Protein AF-0000000078182208 (afdb_homodimer)

pLDDT: mean 87.53, std 13.29, range [32.84, 98.31]

Solvent-accessible surface area (backbone atoms only — not comparable to full-atom values): 18445 Å² total; per-residue (Å²): 131,54,70,66,56,54,52,52,52,52,50,50,50,52,50,51,54,49,44,49,52,51,45,39,42,74,56,41,39,43,77,43,77,52,78,72,53,24,33,21,62,87,40,44,29,66,46,28,84,84,76,62,40,74,37,66,95,56,59,30,26,30,35,29,39,26,66,47,70,76,72,60,74,77,52,69,10,38,36,30,33,26,43,28,57,56,39,63,90,38,73,44,65,31,27,30,57,35,44,56,71,31,79,40,54,44,47,90,64,83,37,73,44,66,32,49,64,28,20,28,29,35,36,30,66,17,74,89,53,46,94,31,24,90,77,69,40,66,41,43,51,45,29,51,68,29,36,48,46,29,32,67,26,51,81,94,56,51,41,73,54,74,69,54,78,54,72,64,63,59,62,80,124,130,54,71,66,58,54,51,51,53,50,49,51,51,52,50,52,52,50,45,50,52,51,45,41,40,73,57,42,39,42,76,43,77,52,78,72,53,24,34,20,63,88,39,43,30,65,48,29,83,85,77,61,42,74,36,66,95,56,59,30,26,30,35,29,39,25,66,47,69,74,72,62,73,75,53,69,10,38,35,33,34,24,42,28,56,55,38,63,89,39,74,45,66,32,28,29,56,34,43,55,70,31,78,41,55,44,47,90,66,84,38,73,44,67,34,48,62,29,19,28,29,34,36,30,66,17,76,89,52,46,94,30,23,91,78,70,40,69,41,43,50,46,28,54,67,28,35,48,48,29,32,68,28,50,79,94,55,50,41,74,53,74,69,54,78,55,72,64,63,59,61,80,122

Sequence (346 aa):
MSARSSLWNTAKKCVTIGLIGVTVKDRYVSIAAVRGGSMSPSLNPVTDEVSGSRVSTFDDYVLVEKFCLGRYRFSHGDVVIFTSPTNHKERHIKRIIGLPGDWVGISHIDDVMRVPEGHCWVEGDNLLSSLDSRSLGPIPLGLIRGRVTHVVWPPSRIGRVKREIRQPTVPSYMSARSSLWNTAKKCVTIGLIGVTVKDRYVSIAAVRGGSMSPSLNPVTDEVSGSRVSTFDDYVLVEKFCLGRYRFSHGDVVIFTSPTNHKERHIKRIIGLPGDWVGISHIDDVMRVPEGHCWVEGDNLLSSLDSRSLGPIPLGLIRGRVTHVVWPPSRIGRVKREIRQPTVPSY

Organism: Punica granatum (NCBI:txid22663)

Foldseek 3Di:
DDPVVVVVVVVVVVVVVVVVVVVCVQAFKHKDWDDDDLQPPLFPHQADPVVRHGDDPGTWIFMWTQPCVVVVDDDFQWWFWFQDPVHNPDIDIWGFQFDQQDWAQQQPPSDIDGAHPQWTFTGHNNNVDDDGCSPVNTDGSNRTRGTTFWTDPDPVGTDGRDRDHDHRDNPPD/DDPVVVVVVVVVVVVVVVVVVVVCCQAFKHKDWDDDDLQPPLFPHQADPVVRHGDDPGTWIFMWTQPCVVVVDDDFQWWFWFQDPVHNPDIDIWGFQFDQQDWAQQAPPSDIDGAHPQWTFTGHNNNVDDDGCSPVNTDGSNRTRGTTFWTCPDPVGTDGRDRDHDHRDNPPD

Structure (mmCIF, N/CA/C/O backbone):
data_AF-0000000078182208-model_v1
#
loop_
_entity.id
_entity.type
_entity.pdbx_description
1 polymer 'Mitochondrial inner membrane protease subunit 2'
#
loop_
_atom_site.group_PDB
_atom_site.id
_atom_site.type_symbol
_atom_site.label_atom_id
_atom_site.label_alt_id
_atom_site.label_comp_id
_atom_site.label_asym_id
_atom_site.label_entity_id
_atom_site.label_seq_id
_atom_site.pdbx_PDB_ins_code
_atom_site.Cartn_x
_atom_site.Cartn_y
_atom_site.Cartn_z
_atom_site.occupancy
_atom_site.B_iso_or_equiv
_atom_site.auth_seq_id
_atom_site.auth_comp_id
_atom_site.auth_asym_id
_atom_site.auth_atom_id
_atom_site.pdbx_PDB_model_num
ATOM 1 N N . MET A 1 1 ? -47.125 -4.297 12.391 1 57.34 1 MET A N 1
ATOM 2 C CA . MET A 1 1 ? -45.781 -4.664 11.938 1 57.34 1 MET A CA 1
ATOM 3 C C . MET A 1 1 ? -44.938 -5.203 13.086 1 57.34 1 MET A C 1
ATOM 5 O O . MET A 1 1 ? -44.75 -4.512 14.094 1 57.34 1 MET A O 1
ATOM 9 N N . SER A 1 2 ? -44.781 -6.555 13.18 1 68.06 2 SER A N 1
ATOM 10 C CA . SER A 1 2 ? -44.281 -7.215 14.391 1 68.06 2 SER A CA 1
ATOM 11 C C . SER A 1 2 ? -42.906 -6.707 14.773 1 68.06 2 SER A C 1
ATOM 13 O O . SER A 1 2 ? -42.156 -6.223 13.914 1 68.06 2 SER A O 1
ATOM 15 N N . ALA A 1 3 ? -42.875 -6.477 16.062 1 78.44 3 ALA A N 1
ATOM 16 C CA . ALA A 1 3 ? -41.625 -6.016 16.719 1 78.44 3 ALA A CA 1
ATOM 17 C C . ALA A 1 3 ? -40.406 -6.648 16.078 1 78.44 3 ALA A C 1
ATOM 19 O O . ALA A 1 3 ? -39.375 -5.988 15.898 1 78.44 3 ALA A O 1
ATOM 20 N N . ARG A 1 4 ? -40.562 -7.859 15.703 1 82.44 4 ARG A N 1
ATOM 21 C CA . ARG A 1 4 ? -39.438 -8.594 15.102 1 82.44 4 ARG A CA 1
ATOM 22 C C . ARG A 1 4 ? -39.125 -8.047 13.711 1 82.44 4 ARG A C 1
ATOM 24 O O . ARG A 1 4 ? -37.938 -7.93 13.352 1 82.44 4 ARG A O 1
ATOM 31 N N . SER A 1 5 ? -40.219 -7.688 13.141 1 83.38 5 SER A N 1
ATOM 32 C CA . SER A 1 5 ? -40.031 -7.184 11.789 1 83.38 5 SER A CA 1
ATOM 33 C C . SER A 1 5 ? -39.344 -5.824 11.789 1 83.38 5 SER A C 1
ATOM 35 O O . SER A 1 5 ? -38.5 -5.551 10.945 1 83.38 5 SER A O 1
ATOM 37 N N . SER A 1 6 ? -39.656 -5.074 12.859 1 88.25 6 SER A N 1
ATOM 38 C CA . SER A 1 6 ? -39.062 -3.748 12.969 1 88.25 6 SER A CA 1
ATOM 39 C C . SER A 1 6 ? -37.562 -3.844 13.312 1 88.25 6 SER A C 1
ATOM 41 O O . SER A 1 6 ? -36.75 -3.102 12.766 1 88.25 6 SER A O 1
ATOM 43 N N . LEU A 1 7 ? -37.188 -4.754 14.141 1 88.5 7 LEU A N 1
ATOM 44 C CA . LEU A 1 7 ? -35.812 -4.945 14.539 1 88.5 7 LEU A CA 1
ATOM 45 C C . LEU A 1 7 ? -34.969 -5.422 13.359 1 88.5 7 LEU A C 1
ATOM 47 O O . LEU A 1 7 ? -33.844 -4.984 13.188 1 88.5 7 LEU A O 1
ATOM 51 N N . TRP A 1 8 ? -35.469 -6.238 12.594 1 87.12 8 TRP A N 1
ATOM 52 C CA . TRP A 1 8 ? -34.781 -6.773 11.43 1 87.12 8 TRP A CA 1
ATOM 53 C C . TRP A 1 8 ? -34.531 -5.684 10.391 1 87.12 8 TRP A C 1
ATOM 55 O O . TRP A 1 8 ? -33.469 -5.609 9.789 1 87.12 8 TRP A O 1
ATOM 65 N N . ASN A 1 9 ? -35.5 -4.816 10.234 1 86.75 9 ASN A N 1
ATOM 66 C CA . ASN A 1 9 ? -35.344 -3.715 9.289 1 86.75 9 ASN A CA 1
ATOM 67 C C . ASN A 1 9 ? -34.281 -2.721 9.742 1 86.75 9 ASN A C 1
ATOM 69 O O . ASN A 1 9 ? -33.531 -2.221 8.922 1 86.75 9 ASN A O 1
ATOM 73 N N . THR A 1 10 ? -34.312 -2.529 11.008 1 89.56 10 THR A N 1
ATOM 74 C CA . THR A 1 10 ? -33.312 -1.632 11.562 1 89.56 10 THR A CA 1
ATOM 75 C C . THR A 1 10 ? -31.906 -2.232 11.422 1 89.56 10 THR A C 1
ATOM 77 O O . THR A 1 10 ? -30.969 -1.535 11.062 1 89.56 10 THR A O 1
ATOM 80 N N . ALA A 1 11 ? -31.781 -3.49 11.664 1 90.62 11 ALA A N 1
ATOM 81 C CA . ALA A 1 11 ? -30.5 -4.172 11.539 1 90.62 11 ALA A CA 1
ATOM 82 C C . ALA A 1 11 ? -29.984 -4.105 10.102 1 90.62 11 ALA A C 1
ATOM 84 O O . ALA A 1 11 ? -28.797 -3.842 9.875 1 90.62 11 ALA A O 1
ATOM 85 N N . LYS A 1 12 ? -30.812 -4.336 9.18 1 86.06 12 LYS A N 1
ATOM 86 C CA . LYS A 1 12 ? -30.438 -4.293 7.77 1 86.06 12 LYS A CA 1
ATOM 87 C C . LYS A 1 12 ? -29.953 -2.902 7.371 1 86.06 12 LYS A C 1
ATOM 89 O O . LYS A 1 12 ? -28.969 -2.768 6.641 1 86.06 12 LYS A O 1
ATOM 94 N N . LYS A 1 13 ? -30.672 -1.948 7.82 1 88 13 LYS A N 1
ATOM 95 C CA . LYS A 1 13 ? -30.266 -0.575 7.543 1 88 13 LYS A CA 1
ATOM 96 C C . LYS A 1 13 ? -28.875 -0.289 8.117 1 88 13 LYS A C 1
ATOM 98 O O . LYS A 1 13 ? -28.031 0.302 7.445 1 88 13 LYS A O 1
ATOM 103 N N . CYS A 1 14 ? -28.703 -0.711 9.367 1 90 14 CYS A N 1
ATOM 104 C CA . CYS A 1 14 ? -27.422 -0.49 10.031 1 90 14 CYS A CA 1
ATOM 105 C C . CYS A 1 14 ? -26.297 -1.19 9.297 1 90 14 CYS A C 1
ATOM 107 O O . CYS A 1 14 ? -25.219 -0.621 9.117 1 90 14 CYS A O 1
ATOM 109 N N . VAL A 1 15 ? -26.547 -2.348 8.781 1 88.56 15 VAL A N 1
ATOM 110 C CA . VAL A 1 15 ? -25.531 -3.115 8.07 1 88.56 15 VAL A CA 1
ATOM 111 C C . VAL A 1 15 ? -25.188 -2.414 6.758 1 88.56 15 VAL A C 1
ATOM 113 O O . VAL A 1 15 ? -24.016 -2.299 6.402 1 88.56 15 VAL A O 1
ATOM 116 N N . THR A 1 16 ? -26.156 -1.953 6.082 1 88.44 16 THR A N 1
ATOM 117 C CA . THR A 1 16 ? -25.938 -1.285 4.805 1 88.44 16 THR A CA 1
ATOM 118 C C . THR A 1 16 ? -25.125 -0.004 5 1 88.44 16 THR A C 1
ATOM 120 O O . THR A 1 16 ? -24.172 0.25 4.266 1 88.44 16 THR A O 1
ATOM 123 N N . ILE A 1 17 ? -25.516 0.756 5.988 1 89.75 17 ILE A N 1
ATOM 124 C CA . ILE A 1 17 ? -24.797 1.999 6.285 1 89.75 17 ILE A CA 1
ATOM 125 C C . ILE A 1 17 ? -23.359 1.692 6.676 1 89.75 17 ILE A C 1
ATOM 127 O O . ILE A 1 17 ? -22.438 2.4 6.266 1 89.75 17 ILE A O 1
ATOM 131 N N . GLY A 1 18 ? -23.203 0.695 7.434 1 90.44 18 GLY A N 1
ATOM 132 C CA . GLY A 1 18 ? -21.875 0.263 7.816 1 90.44 18 GLY A CA 1
ATOM 133 C C . GLY A 1 18 ? -21.016 -0.139 6.633 1 90.44 18 GLY A C 1
ATOM 134 O O . GLY A 1 18 ? -19.844 0.24 6.555 1 90.44 18 GLY A O 1
ATOM 135 N N . LEU A 1 19 ? -21.641 -0.897 5.727 1 89.5 19 LEU A N 1
ATOM 136 C CA . LEU A 1 19 ? -20.938 -1.335 4.527 1 89.5 19 LEU A CA 1
ATOM 137 C C . LEU A 1 19 ? -20.531 -0.141 3.67 1 89.5 19 LEU A C 1
ATOM 139 O O . LEU A 1 19 ? -19.422 -0.106 3.131 1 89.5 19 LEU A O 1
ATOM 143 N N . ILE A 1 20 ? -21.328 0.824 3.549 1 89.19 20 ILE A N 1
ATOM 144 C CA . ILE A 1 20 ? -21.016 2.025 2.781 1 89.19 20 ILE A CA 1
ATOM 145 C C . ILE A 1 20 ? -19.875 2.793 3.451 1 89.19 20 ILE A C 1
ATOM 147 O O . ILE A 1 20 ? -18.922 3.211 2.789 1 89.19 20 ILE A O 1
ATOM 151 N N . GLY A 1 21 ? -20.047 2.953 4.734 1 89.25 21 GLY A N 1
ATOM 152 C CA . GLY A 1 21 ? -19.031 3.666 5.484 1 89.25 21 GLY A CA 1
ATOM 153 C C . GLY A 1 21 ? -17.641 3.059 5.332 1 89.25 21 GLY A C 1
ATOM 154 O O . GLY A 1 21 ? -16.672 3.77 5.051 1 89.25 21 GLY A O 1
ATOM 155 N N . VAL A 1 22 ? -17.594 1.784 5.426 1 87.38 22 VAL A N 1
ATOM 156 C CA . VAL A 1 22 ? -16.312 1.094 5.34 1 87.38 22 VAL A CA 1
ATOM 157 C C . VAL A 1 22 ? -15.766 1.196 3.918 1 87.38 22 VAL A C 1
ATOM 159 O O . VAL A 1 22 ? -14.562 1.42 3.721 1 87.38 22 VAL A O 1
ATOM 162 N N . THR A 1 23 ? -16.609 1.057 2.926 1 86.62 23 THR A N 1
ATOM 163 C CA . THR A 1 23 ? -16.188 1.131 1.531 1 86.62 23 THR A CA 1
ATOM 164 C C . THR A 1 23 ? -15.672 2.527 1.196 1 86.62 23 THR A C 1
ATOM 166 O O . THR A 1 23 ? -14.633 2.672 0.546 1 86.62 23 THR A O 1
ATOM 169 N N . VAL A 1 24 ? -16.344 3.467 1.72 1 86.06 24 VAL A N 1
ATOM 170 C CA . VAL A 1 24 ? -15.938 4.848 1.452 1 86.06 24 VAL A CA 1
ATOM 171 C C . VAL A 1 24 ? -14.609 5.145 2.139 1 86.06 24 VAL A C 1
ATOM 173 O O . VAL A 1 24 ? -13.703 5.723 1.53 1 86.06 24 VAL A O 1
ATOM 176 N N . LYS A 1 25 ? -14.477 4.75 3.328 1 85.62 25 LYS A N 1
ATOM 177 C CA . LYS A 1 25 ? -13.242 4.969 4.078 1 85.62 25 LYS A CA 1
ATOM 178 C C . LYS A 1 25 ? -12.062 4.273 3.412 1 85.62 25 LYS A C 1
ATOM 180 O O . LYS A 1 25 ? -10.969 4.844 3.314 1 85.62 25 LYS A O 1
ATOM 185 N N . ASP A 1 26 ? -12.344 3.127 2.943 1 83.88 26 ASP A N 1
ATOM 186 C CA . ASP A 1 26 ? -11.266 2.314 2.379 1 83.88 26 ASP A CA 1
ATOM 187 C C . ASP A 1 26 ? -10.867 2.822 0.995 1 83.88 26 ASP A C 1
ATOM 189 O O . ASP A 1 26 ? -9.688 2.816 0.645 1 83.88 26 ASP A O 1
ATOM 193 N N . ARG A 1 27 ? -11.781 3.439 0.288 1 85.88 27 ARG A N 1
ATOM 194 C CA . ARG A 1 27 ? -11.492 3.645 -1.128 1 85.88 27 ARG A CA 1
ATOM 195 C C . ARG A 1 27 ? -11.344 5.129 -1.449 1 85.88 27 ARG A C 1
ATOM 197 O O . ARG A 1 27 ? -10.664 5.496 -2.41 1 85.88 27 ARG A O 1
ATOM 204 N N . TYR A 1 28 ? -11.93 5.938 -0.594 1 89.62 28 TYR A N 1
ATOM 205 C CA . TYR A 1 28 ? -12.008 7.301 -1.105 1 89.62 28 TYR A CA 1
ATOM 206 C C . TYR A 1 28 ? -11.414 8.289 -0.112 1 89.62 28 TYR A C 1
ATOM 208 O O . TYR A 1 28 ? -10.562 9.109 -0.474 1 89.62 28 TYR A O 1
ATOM 216 N N . VAL A 1 29 ? -11.945 8.242 1.108 1 94.31 29 VAL A N 1
ATOM 217 C CA . VAL A 1 29 ? -11.516 9.258 2.061 1 94.31 29 VAL A CA 1
ATOM 218 C C . VAL A 1 29 ? -11.477 8.664 3.467 1 94.31 29 VAL A C 1
ATOM 220 O O . VAL A 1 29 ? -12.273 7.785 3.801 1 94.31 29 VAL A O 1
ATOM 223 N N . SER A 1 30 ? -10.523 9.18 4.293 1 95.12 30 SER A N 1
ATOM 224 C CA . SER A 1 30 ? -10.453 8.797 5.699 1 95.12 30 SER A CA 1
ATOM 225 C C . SER A 1 30 ? -9.984 9.961 6.566 1 95.12 30 SER A C 1
ATOM 227 O O . SER A 1 30 ? -9.523 10.977 6.047 1 95.12 30 SER A O 1
ATOM 229 N N . ILE A 1 31 ? -10.258 9.836 7.82 1 95.19 31 ILE A N 1
ATOM 230 C CA . ILE A 1 31 ? -9.758 10.789 8.805 1 95.19 31 ILE A CA 1
ATOM 231 C C . ILE A 1 31 ? -8.641 10.156 9.625 1 95.19 31 ILE A C 1
ATOM 233 O O . ILE A 1 31 ? -8.734 8.992 10.023 1 95.19 31 ILE A O 1
ATOM 237 N N . ALA A 1 32 ? -7.582 10.938 9.82 1 96.81 32 ALA A N 1
ATOM 238 C CA . ALA A 1 32 ? -6.441 10.406 10.555 1 96.81 32 ALA A CA 1
ATOM 239 C C . ALA A 1 32 ? -5.973 11.391 11.625 1 96.81 32 ALA A C 1
ATOM 241 O O . ALA A 1 32 ? -5.977 12.602 11.406 1 96.81 32 ALA A O 1
ATOM 242 N N . ALA A 1 33 ? -5.574 10.781 12.719 1 96.25 33 ALA A N 1
ATOM 243 C CA . ALA A 1 33 ? -4.961 11.594 13.766 1 96.25 33 ALA A CA 1
ATOM 244 C C . ALA A 1 33 ? -3.471 11.797 13.508 1 96.25 33 ALA A C 1
ATOM 246 O O . ALA A 1 33 ? -2.766 10.852 13.133 1 96.25 33 ALA A O 1
ATOM 247 N N . VAL A 1 34 ? -3.037 13.031 13.602 1 96.44 34 VAL A N 1
ATOM 248 C CA . VAL A 1 34 ? -1.615 13.328 13.461 1 96.44 34 VAL A CA 1
ATOM 249 C C . VAL A 1 34 ? -0.935 13.242 14.828 1 96.44 34 VAL A C 1
ATOM 251 O O . VAL A 1 34 ? -1.289 13.977 15.758 1 96.44 34 VAL A O 1
ATOM 254 N N . ARG A 1 35 ? -0.003 12.32 14.883 1 92.12 35 ARG A N 1
ATOM 255 C CA . ARG A 1 35 ? 0.717 12.164 16.141 1 92.12 35 ARG A CA 1
ATOM 256 C C . ARG A 1 35 ? 2.154 12.664 16.016 1 92.12 35 ARG A C 1
ATOM 258 O O . ARG A 1 35 ? 2.805 12.438 14.992 1 92.12 35 ARG A O 1
ATOM 265 N N . GLY A 1 36 ? 2.564 13.359 17.031 1 90.25 36 GLY A N 1
ATOM 266 C CA . GLY A 1 36 ? 3.934 13.844 17.031 1 90.25 36 GLY A CA 1
ATOM 267 C C . GLY A 1 36 ? 4.078 15.234 16.453 1 90.25 36 GLY A C 1
ATOM 268 O O . GLY A 1 36 ? 3.08 15.867 16.094 1 90.25 36 GLY A O 1
ATOM 269 N N . GLY A 1 37 ? 5.406 15.773 16.328 1 92.75 37 GLY A N 1
ATOM 270 C CA . GLY A 1 37 ? 5.645 17.156 15.914 1 92.75 37 GLY A CA 1
ATOM 271 C C . GLY A 1 37 ? 6.441 17.266 14.625 1 92.75 37 GLY A C 1
ATOM 272 O O . GLY A 1 37 ? 6.949 18.328 14.289 1 92.75 37 GLY A O 1
ATOM 273 N N . SER A 1 38 ? 6.473 16.188 13.883 1 94.81 38 SER A N 1
ATOM 274 C CA . SER A 1 38 ? 7.367 16.172 12.734 1 94.81 38 SER A CA 1
ATOM 275 C C . SER A 1 38 ? 6.875 17.109 11.641 1 94.81 38 SER A C 1
ATOM 277 O O . SER A 1 38 ? 7.66 17.562 10.797 1 94.81 38 SER A O 1
ATOM 279 N N . MET A 1 39 ? 5.602 17.422 11.688 1 96.44 39 MET A N 1
ATOM 280 C CA . MET A 1 39 ? 5.039 18.281 10.648 1 96.44 39 MET A CA 1
ATOM 281 C C . MET A 1 39 ? 4.723 19.672 11.203 1 96.44 39 MET A C 1
ATOM 283 O O . MET A 1 39 ? 4.078 20.469 10.531 1 96.44 39 MET A O 1
ATOM 287 N N . SER A 1 40 ? 5.141 19.938 12.414 1 94.06 40 SER A N 1
ATOM 288 C CA . SER A 1 40 ? 4.941 21.266 13 1 94.06 40 SER A CA 1
ATOM 289 C C . SER A 1 40 ? 5.742 22.328 12.25 1 94.06 40 SER A C 1
ATOM 291 O O . SER A 1 40 ? 6.863 22.062 11.805 1 94.06 40 SER A O 1
ATOM 293 N N . PRO A 1 41 ? 5.152 23.438 12.031 1 92.31 41 PRO A N 1
ATOM 294 C CA . PRO A 1 41 ? 3.889 23.953 12.57 1 92.31 41 PRO A CA 1
ATOM 295 C C . PRO A 1 41 ? 2.709 23.719 11.633 1 92.31 41 PRO A C 1
ATOM 297 O O . PRO A 1 41 ? 1.574 24.078 11.953 1 92.31 41 PRO A O 1
ATOM 300 N N . SER A 1 42 ? 2.941 23.203 10.391 1 93.69 42 SER A N 1
ATOM 301 C CA . SER A 1 42 ? 1.845 23 9.453 1 93.69 42 SER A CA 1
ATOM 302 C C . SER A 1 42 ? 0.76 22.109 10.055 1 93.69 42 SER A C 1
ATOM 304 O O . SER A 1 42 ? -0.431 22.344 9.852 1 93.69 42 SER A O 1
ATOM 306 N N . LEU A 1 43 ? 1.233 21.125 10.789 1 95.25 43 LEU A N 1
ATOM 307 C CA . LEU A 1 43 ? 0.358 20.25 11.578 1 95.25 43 LEU A CA 1
ATOM 308 C C . LEU A 1 43 ? 0.831 20.172 13.023 1 95.25 43 LEU A C 1
ATOM 310 O O . LEU A 1 43 ? 2.035 20.125 13.289 1 95.25 43 LEU A O 1
ATOM 314 N N . ASN A 1 44 ? -0.1 20.156 13.93 1 94.44 44 ASN A N 1
ATOM 315 C CA . ASN A 1 44 ? 0.194 20.109 15.359 1 94.44 44 ASN A CA 1
ATOM 316 C C . ASN A 1 44 ? 1.134 21.234 15.773 1 94.44 44 ASN A C 1
ATOM 318 O O . ASN A 1 44 ? 2.186 20.984 16.359 1 94.44 44 ASN A O 1
ATOM 322 N N . PRO A 1 45 ? 0.738 22.406 15.492 1 91.94 45 PRO A N 1
ATOM 323 C CA . PRO A 1 45 ? 1.601 23.5 15.953 1 91.94 45 PRO A CA 1
ATOM 324 C C . PRO A 1 45 ? 1.727 23.547 17.469 1 91.94 45 PRO A C 1
ATOM 326 O O . PRO A 1 45 ? 0.758 23.281 18.188 1 91.94 45 PRO A O 1
ATOM 329 N N . VAL A 1 46 ? 2.9 23.672 17.922 1 80.44 46 VAL A N 1
ATOM 330 C CA . VAL A 1 46 ? 3.131 23.781 19.359 1 80.44 46 VAL A CA 1
ATOM 331 C C . VAL A 1 46 ? 2.75 25.188 19.828 1 80.44 46 VAL A C 1
ATOM 333 O O . VAL A 1 46 ? 2.076 25.328 20.859 1 80.44 46 VAL A O 1
ATOM 336 N N . THR A 1 47 ? 3.279 26.125 19.188 1 73.56 47 THR A N 1
ATOM 337 C CA . THR A 1 47 ? 2.988 27.516 19.516 1 73.56 47 THR A CA 1
ATOM 338 C C . THR A 1 47 ? 2.398 28.234 18.297 1 73.56 47 THR A C 1
ATOM 340 O O . THR A 1 47 ? 2.617 27.828 17.156 1 73.56 47 THR A O 1
ATOM 343 N N . ASP A 1 48 ? 1.305 29.078 18.688 1 61.97 48 ASP A N 1
ATOM 344 C CA . ASP A 1 48 ? 0.792 29.922 17.609 1 61.97 48 ASP A CA 1
ATOM 345 C C . ASP A 1 48 ? 1.892 30.812 17.031 1 61.97 48 ASP A C 1
ATOM 347 O O . ASP A 1 48 ? 2.58 31.516 17.781 1 61.97 48 ASP A O 1
ATOM 351 N N . GLU A 1 49 ? 2.191 30.516 15.797 1 57.59 49 GLU A N 1
ATOM 352 C CA . GLU A 1 49 ? 3.268 31.312 15.203 1 57.59 49 GLU A CA 1
ATOM 353 C C . GLU A 1 49 ? 2.977 32.812 15.305 1 57.59 49 GLU A C 1
ATOM 355 O O . GLU A 1 49 ? 3.895 33.625 15.445 1 57.59 49 GLU A O 1
ATOM 360 N N . VAL A 1 50 ? 1.717 33.188 15.211 1 58.75 50 VAL A N 1
ATOM 361 C CA . VAL A 1 50 ? 1.367 34.594 15.164 1 58.75 50 VAL A CA 1
ATOM 362 C C . VAL A 1 50 ? 1.29 35.156 16.578 1 58.75 50 VAL A C 1
ATOM 364 O O . VAL A 1 50 ? 1.889 36.219 16.875 1 58.75 50 VAL A O 1
ATOM 367 N N . SER A 1 51 ? 0.582 34.438 17.312 1 57.91 51 SER A N 1
ATOM 368 C CA . SER A 1 51 ? 0.332 35.031 18.625 1 57.91 51 SER A CA 1
ATOM 369 C C . SER A 1 51 ? 1.318 34.531 19.672 1 57.91 51 SER A C 1
ATOM 371 O O . SER A 1 51 ? 1.49 35.125 20.719 1 57.91 51 SER A O 1
ATOM 373 N N . GLY A 1 52 ? 2.189 33.562 19.281 1 59.5 52 GLY A N 1
ATOM 374 C CA . GLY A 1 52 ? 3.111 32.938 20.234 1 59.5 52 GLY A CA 1
ATOM 375 C C . GLY A 1 52 ? 2.418 32.125 21.297 1 59.5 52 GLY A C 1
ATOM 376 O O . GLY A 1 52 ? 3.072 31.547 22.172 1 59.5 52 GLY A O 1
ATOM 377 N N . SER A 1 53 ? 1.09 32.188 21.297 1 61.34 53 SER A N 1
ATOM 378 C CA . SER A 1 53 ? 0.314 31.469 22.312 1 61.34 53 SER A CA 1
ATOM 379 C C . SER A 1 53 ? 0.197 29.984 21.969 1 61.34 53 SER A C 1
ATOM 381 O O . SER A 1 53 ? 0.336 29.594 20.812 1 61.34 53 SER A O 1
ATOM 383 N N . ARG A 1 54 ? 0.303 29.25 23.172 1 60.91 54 ARG A N 1
ATOM 384 C CA . ARG A 1 54 ? 0.172 27.812 22.984 1 60.91 54 ARG A CA 1
ATOM 385 C C . ARG A 1 54 ? -1.083 27.469 22.188 1 60.91 54 ARG A C 1
ATOM 387 O O . ARG A 1 54 ? -2.164 27.984 22.469 1 60.91 54 ARG A O 1
ATOM 394 N N . VAL A 1 55 ? -0.799 27.016 21.094 1 62.97 55 VAL A N 1
ATOM 395 C CA . VAL A 1 55 ? -1.928 26.594 20.281 1 62.97 55 VAL A CA 1
ATOM 396 C C . VAL A 1 55 ? -2.602 25.375 20.922 1 62.97 55 VAL A C 1
ATOM 398 O O . VAL A 1 55 ? -2.123 24.859 21.938 1 62.97 55 VAL A O 1
ATOM 401 N N . SER A 1 56 ? -3.465 24.641 20.188 1 62.94 56 SER A N 1
ATOM 402 C CA . SER A 1 56 ? -4.34 23.562 20.656 1 62.94 56 SER A CA 1
ATOM 403 C C . SER A 1 56 ? -3.537 22.422 21.266 1 62.94 56 SER A C 1
ATOM 405 O O . SER A 1 56 ? -2.451 22.094 20.781 1 62.94 56 SER A O 1
ATOM 407 N N . THR A 1 57 ? -3.857 22.078 22.531 1 76.12 57 THR A N 1
ATOM 408 C CA . THR A 1 57 ? -3.32 20.938 23.266 1 76.12 57 THR A CA 1
ATOM 409 C C . THR A 1 57 ? -3.713 19.625 22.578 1 76.12 57 THR A C 1
ATOM 411 O O . THR A 1 57 ? -3.205 18.562 22.938 1 76.12 57 THR A O 1
ATOM 414 N N . PHE A 1 58 ? -4.555 19.906 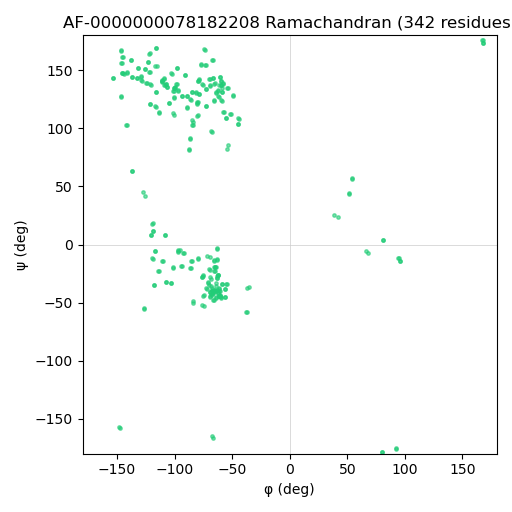21.484 1 87.12 58 PHE A N 1
ATOM 415 C CA . PHE A 1 58 ? -5.066 18.688 20.859 1 87.12 58 PHE A CA 1
ATOM 416 C C . PHE A 1 58 ? -4.32 18.375 19.562 1 87.12 58 PHE A C 1
ATOM 418 O O . PHE A 1 58 ? -3.889 19.297 18.859 1 87.12 58 PHE A O 1
ATOM 425 N N . ASP A 1 59 ? -4.215 17.156 19.344 1 93.44 59 ASP A N 1
ATOM 426 C CA . ASP A 1 59 ? -3.656 16.703 18.078 1 93.44 59 ASP A CA 1
ATOM 427 C C . ASP A 1 59 ? -4.59 17.062 16.922 1 93.44 59 ASP A C 1
ATOM 429 O O . ASP A 1 59 ? -5.812 17.047 17.078 1 93.44 59 ASP A O 1
ATOM 433 N N . ASP A 1 60 ? -4.02 17.406 15.828 1 96.25 60 ASP A N 1
ATOM 434 C CA . ASP A 1 60 ? -4.801 17.625 14.609 1 96.25 60 ASP A CA 1
ATOM 435 C C . ASP A 1 60 ? -5.355 16.312 14.07 1 96.25 60 ASP A C 1
ATOM 437 O O . ASP A 1 60 ? -4.707 15.273 14.172 1 96.25 60 ASP A O 1
ATOM 441 N N . TYR A 1 61 ? -6.523 16.359 13.578 1 97.19 61 TYR A N 1
ATOM 442 C CA . TYR A 1 61 ? -7.078 15.336 12.695 1 97.19 61 TYR A CA 1
ATOM 443 C C . TYR A 1 61 ? -7.18 15.844 11.266 1 97.19 61 TYR A C 1
ATOM 445 O O . TYR A 1 61 ? -7.562 17 11.031 1 97.19 61 TYR A O 1
ATOM 453 N N . VAL A 1 62 ? -6.828 14.992 10.328 1 98.25 62 VAL A N 1
ATOM 454 C CA . VAL A 1 62 ? -6.738 15.469 8.953 1 98.25 62 VAL A CA 1
ATOM 455 C C . VAL A 1 62 ? -7.602 14.602 8.039 1 98.25 62 VAL A C 1
ATOM 457 O O . VAL A 1 62 ? -7.832 13.422 8.328 1 98.25 62 VAL A O 1
ATOM 460 N N . LEU A 1 63 ? -8.055 15.203 7.031 1 98 63 LEU A N 1
ATOM 461 C CA . LEU A 1 63 ? -8.758 14.508 5.953 1 98 63 LEU A CA 1
ATOM 462 C C . LEU A 1 63 ? -7.77 13.977 4.922 1 98 63 LEU A C 1
ATOM 464 O O . LEU A 1 63 ? -6.945 14.727 4.395 1 98 63 LEU A O 1
ATOM 468 N N . VAL A 1 64 ? -7.887 12.711 4.711 1 97.69 64 VAL A N 1
ATOM 469 C CA . VAL A 1 64 ? -6.98 12.039 3.785 1 97.69 64 VAL A CA 1
ATOM 470 C C . VAL A 1 64 ? -7.754 11.547 2.564 1 97.69 64 VAL A C 1
ATOM 472 O O . VAL A 1 64 ? -8.625 10.68 2.68 1 97.69 64 VAL A O 1
ATOM 475 N N . GLU A 1 65 ? -7.457 12.125 1.44 1 96.56 65 GLU A N 1
ATOM 476 C CA . GLU A 1 65 ? -8.109 11.672 0.218 1 96.56 65 GLU A CA 1
ATOM 477 C C . GLU A 1 65 ? -7.305 10.57 -0.463 1 96.56 65 GLU A C 1
ATOM 479 O O . GLU A 1 65 ? -6.07 10.594 -0.443 1 96.56 65 GLU A O 1
ATOM 484 N N . LYS A 1 66 ? -7.992 9.602 -1.109 1 94.12 66 LYS A N 1
ATOM 485 C CA . LYS A 1 66 ? -7.328 8.438 -1.691 1 94.12 66 LYS A CA 1
ATOM 486 C C . LYS A 1 66 ? -7.535 8.383 -3.201 1 94.12 66 LYS A C 1
ATOM 488 O O . LYS A 1 66 ? -7.164 7.402 -3.852 1 94.12 66 LYS A O 1
ATOM 493 N N . PHE A 1 67 ? -8.031 9.43 -3.803 1 91.38 67 PHE A N 1
ATOM 494 C CA . PHE A 1 67 ? -8.203 9.5 -5.25 1 91.38 67 PHE A CA 1
ATOM 495 C C . PHE A 1 67 ? -6.855 9.562 -5.953 1 91.38 67 PHE A C 1
ATOM 497 O O . PHE A 1 67 ? -6.715 9.078 -7.078 1 91.38 67 PHE A O 1
ATOM 504 N N . CYS A 1 68 ? -5.973 10.109 -5.195 1 91.06 68 CYS A N 1
ATOM 505 C CA . CYS A 1 68 ? -4.629 10.273 -5.738 1 91.06 68 CYS A CA 1
ATOM 506 C C . CYS A 1 68 ? -3.975 8.922 -5.984 1 91.06 68 CYS A C 1
ATOM 508 O O . CYS A 1 68 ? -2.996 8.828 -6.727 1 91.06 68 CYS A O 1
ATOM 510 N N . LEU A 1 69 ? -4.438 7.898 -5.387 1 89.31 69 LEU A N 1
ATOM 511 C CA . LEU A 1 69 ? -3.805 6.586 -5.461 1 89.31 69 LEU A CA 1
ATOM 512 C C . LEU A 1 69 ? -4.164 5.883 -6.766 1 89.31 69 LEU A C 1
ATOM 514 O O . LEU A 1 69 ? -3.545 4.875 -7.125 1 89.31 69 LEU A O 1
ATOM 518 N N . GLY A 1 70 ? -5.105 6.41 -7.453 1 85.12 70 GLY A N 1
ATOM 519 C CA . GLY A 1 70 ? -5.453 5.844 -8.742 1 85.12 70 GLY A CA 1
ATOM 520 C C . GLY A 1 70 ? -4.449 6.172 -9.828 1 85.12 70 GLY A C 1
ATOM 521 O O . GLY A 1 70 ? -3.953 5.277 -10.516 1 85.12 70 GLY A O 1
ATOM 522 N N . ARG A 1 71 ? -4.059 7.402 -9.828 1 84.19 71 ARG A N 1
ATOM 523 C CA . ARG A 1 71 ? -3.156 7.832 -10.891 1 84.19 71 ARG A CA 1
ATOM 524 C C . ARG A 1 71 ? -1.811 8.273 -10.32 1 84.19 71 ARG A C 1
ATOM 526 O O . ARG A 1 71 ? -0.87 8.539 -11.07 1 84.19 71 ARG A O 1
ATOM 533 N N . TYR A 1 72 ? -1.744 8.297 -9.07 1 87.31 72 TYR A N 1
ATOM 534 C CA . TYR A 1 72 ? -0.521 8.703 -8.383 1 87.31 72 TYR A CA 1
ATOM 535 C C . TYR A 1 72 ? -0.024 10.047 -8.914 1 87.31 72 TYR A C 1
ATOM 537 O O . TYR A 1 72 ? 1.166 10.203 -9.195 1 87.31 72 TYR A O 1
ATOM 545 N N . ARG A 1 73 ? -0.921 10.898 -9.055 1 88.06 73 ARG A N 1
ATOM 546 C CA . ARG A 1 73 ? -0.592 12.258 -9.477 1 88.06 73 ARG A CA 1
ATOM 547 C C . ARG A 1 73 ? -0.267 13.133 -8.273 1 88.06 73 ARG A C 1
ATOM 549 O O . ARG A 1 73 ? -1.123 13.883 -7.797 1 88.06 73 ARG A O 1
ATOM 556 N N . PHE A 1 74 ? 0.926 13.008 -7.828 1 95.56 74 PHE A N 1
ATOM 557 C CA . PHE A 1 74 ? 1.399 13.82 -6.715 1 95.56 74 PHE A CA 1
ATOM 558 C C . PHE A 1 74 ? 2.182 15.023 -7.223 1 95.56 74 PHE A C 1
ATOM 560 O O . PHE A 1 74 ? 2.748 14.992 -8.312 1 95.56 74 PHE A O 1
ATOM 567 N N . SER A 1 75 ? 2.143 16.016 -6.453 1 95.38 75 SER A N 1
ATOM 568 C CA . SER A 1 75 ? 2.893 17.234 -6.75 1 95.38 75 SER A CA 1
ATOM 569 C C . SER A 1 75 ? 3.846 17.594 -5.613 1 95.38 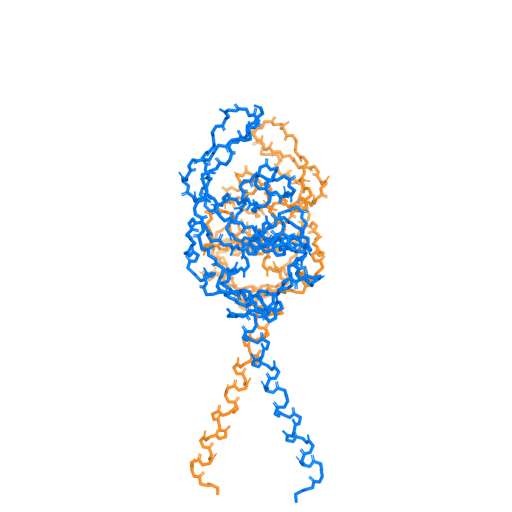75 SER A C 1
ATOM 571 O O . SER A 1 75 ? 3.65 17.156 -4.477 1 95.38 75 SER A O 1
ATOM 573 N N . HIS A 1 76 ? 4.855 18.359 -6.027 1 95.94 76 HIS A N 1
ATOM 574 C CA . HIS A 1 76 ? 5.699 18.922 -4.98 1 95.94 76 HIS A CA 1
ATOM 575 C C . HIS A 1 76 ? 4.863 19.672 -3.951 1 95.94 76 HIS A C 1
ATOM 577 O O . HIS A 1 76 ? 3.943 20.422 -4.309 1 95.94 76 HIS A O 1
ATOM 583 N N . GLY A 1 77 ? 5.176 19.422 -2.723 1 96.88 77 GLY A N 1
ATOM 584 C CA . GLY A 1 77 ? 4.508 20.156 -1.665 1 96.88 77 GLY A CA 1
ATOM 585 C C . GLY A 1 77 ? 3.32 19.422 -1.076 1 96.88 77 GLY A C 1
ATOM 586 O O . GLY A 1 77 ? 2.816 19.781 -0.014 1 96.88 77 GLY A O 1
ATOM 587 N N . ASP A 1 78 ? 2.885 18.391 -1.79 1 97.31 78 ASP A N 1
ATOM 588 C CA . ASP A 1 78 ? 1.794 17.594 -1.241 1 97.31 78 ASP A CA 1
ATOM 589 C C . ASP A 1 78 ? 2.186 16.984 0.102 1 97.31 78 ASP A C 1
ATOM 591 O O . ASP A 1 78 ? 3.326 16.547 0.285 1 97.31 78 ASP A O 1
ATOM 595 N N . VAL A 1 79 ? 1.283 17.016 1.044 1 98.19 79 VAL A N 1
ATOM 596 C CA . VAL A 1 79 ? 1.45 16.281 2.291 1 98.19 79 VAL A CA 1
ATOM 597 C C . VAL A 1 79 ? 0.782 14.914 2.174 1 98.19 79 VAL A C 1
ATOM 599 O O . VAL A 1 79 ? -0.393 14.82 1.813 1 98.19 79 VAL A O 1
ATOM 602 N N . VAL A 1 80 ? 1.541 13.852 2.502 1 98.25 80 VAL A N 1
ATOM 603 C CA . VAL A 1 80 ? 1.021 12.508 2.262 1 98.25 80 VAL A CA 1
ATOM 604 C C . VAL A 1 80 ? 1.209 11.648 3.512 1 98.25 80 VAL A C 1
ATOM 606 O O . VAL A 1 80 ? 2.092 11.914 4.328 1 98.25 80 VAL A O 1
ATOM 609 N N . ILE A 1 81 ? 0.335 10.711 3.648 1 97.88 81 ILE A N 1
ATOM 610 C CA . ILE A 1 81 ? 0.49 9.625 4.609 1 97.88 81 ILE A CA 1
ATOM 611 C C . ILE A 1 81 ? 0.991 8.367 3.895 1 97.88 81 ILE A C 1
ATOM 613 O O . ILE A 1 81 ? 0.524 8.039 2.801 1 97.88 81 ILE A O 1
ATOM 617 N N . PHE A 1 82 ? 1.945 7.719 4.461 1 97.44 82 PHE A N 1
ATOM 618 C CA . PHE A 1 82 ? 2.479 6.508 3.852 1 97.44 82 PHE A CA 1
ATOM 619 C C . PHE A 1 82 ? 2.904 5.504 4.918 1 97.44 82 PHE A C 1
ATOM 621 O O . PHE A 1 82 ? 3.158 5.883 6.062 1 97.44 82 PHE A O 1
ATOM 628 N N . THR A 1 83 ? 2.938 4.238 4.527 1 95.75 83 THR A N 1
ATOM 629 C CA . THR A 1 83 ? 3.441 3.195 5.414 1 95.75 83 THR A CA 1
ATOM 630 C C . THR A 1 83 ? 4.961 3.279 5.543 1 95.75 83 THR A C 1
ATOM 632 O O . THR A 1 83 ? 5.664 3.447 4.547 1 95.75 83 THR A O 1
ATOM 635 N N . SER A 1 84 ? 5.398 3.193 6.77 1 96 84 SER A N 1
ATOM 636 C CA . SER A 1 84 ? 6.836 3.232 7.004 1 96 84 SER A CA 1
ATOM 637 C C . SER A 1 84 ? 7.547 2.098 6.273 1 96 84 SER A C 1
ATOM 639 O O . SER A 1 84 ? 7.117 0.944 6.34 1 96 84 SER A O 1
ATOM 641 N N . PRO A 1 85 ? 8.625 2.451 5.555 1 94.75 85 PRO A N 1
ATOM 642 C CA . PRO A 1 85 ? 9.383 1.383 4.895 1 94.75 85 PRO A CA 1
ATOM 643 C C . PRO A 1 85 ? 10.062 0.446 5.891 1 94.75 85 PRO A C 1
ATOM 645 O O . PRO A 1 85 ? 10.344 -0.709 5.559 1 94.75 85 PRO A O 1
ATOM 648 N N . THR A 1 86 ? 10.305 0.891 7.105 1 93.88 86 THR A N 1
ATOM 649 C CA . THR A 1 86 ? 11.094 0.115 8.055 1 93.88 86 THR A CA 1
ATOM 650 C C . THR A 1 86 ? 10.188 -0.59 9.062 1 93.88 86 THR A C 1
ATOM 652 O O . THR A 1 86 ? 10.617 -1.521 9.742 1 93.88 86 THR A O 1
ATOM 655 N N . ASN A 1 87 ? 9 -0.095 9.195 1 92.56 87 ASN A N 1
ATOM 656 C CA . ASN A 1 87 ? 8.031 -0.666 10.125 1 92.56 87 ASN A CA 1
ATOM 657 C C . ASN A 1 87 ? 6.617 -0.651 9.539 1 92.56 87 ASN A C 1
ATOM 659 O O . ASN A 1 87 ? 5.938 0.374 9.578 1 92.56 87 ASN A O 1
ATOM 663 N N . HIS A 1 88 ? 6.172 -1.791 9.094 1 88 88 HIS A N 1
ATOM 664 C CA . HIS A 1 88 ? 4.914 -1.921 8.359 1 88 88 HIS A CA 1
ATOM 665 C C . HIS A 1 88 ? 3.729 -1.521 9.234 1 88 88 HIS A C 1
ATOM 667 O O . HIS A 1 88 ? 2.633 -1.275 8.727 1 88 88 HIS A O 1
ATOM 673 N N . LYS A 1 89 ? 3.871 -1.362 10.547 1 88.81 89 LYS A N 1
ATOM 674 C CA . LYS A 1 89 ? 2.775 -1.058 11.469 1 88.81 89 LYS A CA 1
ATOM 675 C C . LYS A 1 89 ? 2.631 0.448 11.672 1 88.81 89 LYS A C 1
ATOM 677 O O . LYS A 1 89 ? 1.675 0.906 12.297 1 88.81 89 LYS A O 1
ATOM 682 N N . GLU A 1 90 ? 3.561 1.102 11.125 1 92.88 90 GLU A N 1
ATOM 683 C CA . GLU A 1 90 ? 3.57 2.543 11.352 1 92.88 90 GLU A CA 1
ATOM 684 C C . GLU A 1 90 ? 3.227 3.307 10.078 1 92.88 90 GLU A C 1
ATOM 686 O O . GLU A 1 90 ? 3.637 2.912 8.984 1 92.88 90 GLU A O 1
ATOM 691 N N . ARG A 1 91 ? 2.486 4.332 10.266 1 95.31 91 ARG A N 1
ATOM 692 C CA . ARG A 1 91 ? 2.234 5.297 9.203 1 95.31 91 ARG A CA 1
ATOM 693 C C . ARG A 1 91 ? 2.914 6.629 9.5 1 95.31 91 ARG A C 1
ATOM 695 O O . ARG A 1 91 ? 2.943 7.074 10.648 1 95.31 91 ARG A O 1
ATOM 702 N N . HIS A 1 92 ? 3.447 7.215 8.484 1 97.44 92 HIS A N 1
ATOM 703 C CA . HIS A 1 92 ? 4.086 8.523 8.602 1 97.44 92 HIS A CA 1
ATOM 704 C C . HIS A 1 92 ? 3.352 9.57 7.766 1 97.44 92 HIS A C 1
ATOM 706 O O . HIS A 1 92 ? 2.629 9.227 6.828 1 97.44 92 HIS A O 1
ATOM 712 N N . ILE A 1 93 ? 3.475 10.781 8.195 1 98 93 ILE A N 1
ATOM 713 C CA . ILE A 1 93 ? 2.955 11.93 7.453 1 98 93 ILE A CA 1
ATOM 714 C C . ILE A 1 93 ? 4.094 12.891 7.125 1 98 93 ILE A C 1
ATOM 716 O O . ILE A 1 93 ? 4.852 13.297 8.016 1 98 93 ILE A O 1
ATOM 720 N N . LYS A 1 94 ? 4.336 13.172 5.879 1 97.56 94 LYS A N 1
ATOM 721 C CA . LYS A 1 94 ? 5.441 14 5.418 1 97.56 94 LYS A CA 1
ATOM 722 C C . LYS A 1 94 ? 5.055 14.789 4.168 1 97.56 94 LYS A C 1
ATOM 724 O O . LYS A 1 94 ? 4.027 14.516 3.551 1 97.56 94 LYS A O 1
ATOM 729 N N . ARG A 1 95 ? 5.871 15.742 3.855 1 97.69 95 ARG A N 1
ATOM 730 C CA . ARG A 1 95 ? 5.676 16.547 2.66 1 97.69 95 ARG A CA 1
ATOM 731 C C . ARG A 1 95 ? 6.57 16.078 1.521 1 97.69 95 ARG A C 1
ATOM 733 O O . ARG A 1 95 ? 7.754 15.805 1.725 1 97.69 95 ARG A O 1
ATOM 740 N N . ILE A 1 96 ? 5.988 15.977 0.325 1 97.31 96 ILE A N 1
ATOM 741 C CA . ILE A 1 96 ? 6.766 15.594 -0.85 1 97.31 96 ILE A CA 1
ATOM 742 C C . ILE A 1 96 ? 7.66 16.75 -1.272 1 97.31 96 ILE A C 1
ATOM 744 O O . ILE A 1 96 ? 7.172 17.828 -1.611 1 97.31 96 ILE A O 1
ATOM 748 N N . ILE A 1 97 ? 8.953 16.469 -1.247 1 96.25 97 ILE A N 1
ATOM 749 C CA . ILE A 1 97 ? 9.945 17.469 -1.659 1 96.25 97 ILE A CA 1
ATOM 750 C C . ILE A 1 97 ? 10.461 17.141 -3.057 1 96.25 97 ILE A C 1
ATOM 752 O O . ILE A 1 97 ? 10.797 18.031 -3.832 1 96.25 97 ILE A O 1
ATOM 756 N N . GLY A 1 98 ? 10.523 15.875 -3.35 1 96.25 98 GLY A N 1
ATOM 757 C CA . GLY A 1 98 ? 11.023 15.43 -4.637 1 96.25 98 GLY A CA 1
ATOM 758 C C . GLY A 1 98 ? 10.195 14.312 -5.242 1 96.25 98 GLY A C 1
ATOM 759 O O . GLY A 1 98 ? 9.711 13.43 -4.527 1 96.25 98 GLY A O 1
ATOM 760 N N . LEU A 1 99 ? 10.086 14.367 -6.555 1 96.5 99 LEU A N 1
ATOM 761 C CA . LEU A 1 99 ? 9.398 13.359 -7.348 1 96.5 99 LEU A CA 1
ATOM 762 C C . LEU A 1 99 ? 10.367 12.641 -8.281 1 96.5 99 LEU A C 1
ATOM 764 O O . LEU A 1 99 ? 11.539 13.016 -8.367 1 96.5 99 LEU A O 1
ATOM 768 N N . PRO A 1 100 ? 9.836 11.531 -8.875 1 96 100 PRO A N 1
ATOM 769 C CA . PRO A 1 100 ? 10.766 10.789 -9.727 1 96 100 PRO A CA 1
ATOM 770 C C . PRO A 1 100 ? 11.516 11.68 -10.719 1 96 100 PRO A C 1
ATOM 772 O O . PRO A 1 100 ? 10.891 12.492 -11.406 1 96 100 PRO A O 1
ATOM 775 N N . GLY A 1 101 ? 12.82 11.508 -10.672 1 95.38 101 GLY A N 1
ATOM 776 C CA . GLY A 1 101 ? 13.633 12.25 -11.625 1 95.38 101 GLY A CA 1
ATOM 777 C C . GLY A 1 101 ? 14.164 13.555 -11.062 1 95.38 101 GLY A C 1
ATOM 778 O O . GLY A 1 101 ? 15.086 14.148 -11.617 1 95.38 101 GLY A O 1
ATOM 779 N N . ASP A 1 102 ? 13.672 13.961 -9.938 1 94.25 102 ASP A N 1
ATOM 780 C CA . ASP A 1 102 ? 14.117 15.211 -9.328 1 94.25 102 ASP A CA 1
ATOM 781 C C . ASP A 1 102 ? 15.484 15.047 -8.664 1 94.25 102 ASP A C 1
ATOM 783 O O . ASP A 1 102 ? 15.836 13.953 -8.219 1 94.25 102 ASP A O 1
ATOM 787 N N . TRP A 1 103 ? 16.188 16.203 -8.562 1 92.44 103 TRP A N 1
ATOM 788 C CA . TRP A 1 103 ? 17.438 16.266 -7.789 1 92.44 103 TRP A CA 1
ATOM 789 C C . TRP A 1 103 ? 17.188 16.875 -6.414 1 92.44 103 TRP A C 1
ATOM 791 O O . TRP A 1 103 ? 16.562 17.922 -6.301 1 92.44 103 TRP A O 1
ATOM 801 N N . VAL A 1 104 ? 17.641 16.078 -5.43 1 90.56 104 VAL A N 1
ATOM 802 C CA . VAL A 1 104 ? 17.438 16.578 -4.07 1 90.56 104 VAL A CA 1
ATOM 803 C C . VAL A 1 104 ? 18.781 16.625 -3.336 1 90.56 104 VAL A C 1
ATOM 805 O O . VAL A 1 104 ? 19.641 15.766 -3.549 1 90.56 104 VAL A O 1
ATOM 808 N N . GLY A 1 105 ? 19.016 17.719 -2.541 1 83.69 105 GLY A N 1
ATOM 809 C CA . GLY A 1 105 ? 20.234 17.859 -1.746 1 83.69 105 GLY A CA 1
ATOM 810 C C . GLY A 1 105 ? 20.188 17.062 -0.454 1 83.69 105 GLY A C 1
ATOM 811 O O . GLY A 1 105 ? 19.172 17.047 0.241 1 83.69 105 GLY A O 1
ATOM 812 N N . ILE A 1 106 ? 21.25 16.094 -0.266 1 73.5 106 ILE A N 1
ATOM 813 C CA . ILE A 1 106 ? 21.328 15.312 0.966 1 73.5 106 ILE A CA 1
ATOM 814 C C . ILE A 1 106 ? 22.375 15.922 1.896 1 73.5 106 ILE A C 1
ATOM 816 O O . ILE A 1 106 ? 23.422 16.406 1.439 1 73.5 106 ILE A O 1
ATOM 820 N N . SER A 1 107 ? 21.906 16.5 3.029 1 61.97 107 SER A N 1
ATOM 821 C CA . SER A 1 107 ? 22.609 17.375 3.949 1 61.97 107 SER A CA 1
ATOM 822 C C . SER A 1 107 ? 24.062 16.953 4.125 1 61.97 107 SER A C 1
ATOM 824 O O . SER A 1 107 ? 24.969 17.781 4.141 1 61.97 107 SER A O 1
ATOM 826 N N . HIS A 1 108 ? 24.266 15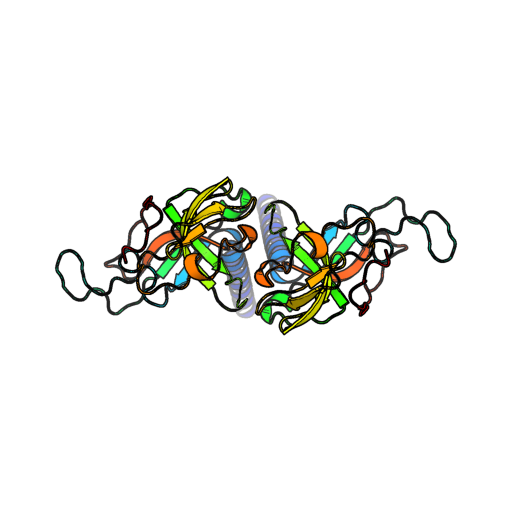.734 4.555 1 55.59 108 HIS A N 1
ATOM 827 C CA . HIS A 1 108 ? 25.578 15.57 5.18 1 55.59 108 HIS A CA 1
ATOM 828 C C . HIS A 1 108 ? 26.703 15.781 4.168 1 55.59 108 HIS A C 1
ATOM 830 O O . HIS A 1 108 ? 27.828 16.125 4.543 1 55.59 108 HIS A O 1
ATOM 836 N N . ILE A 1 109 ? 26.562 15.445 2.947 1 51.84 109 ILE A N 1
ATOM 837 C CA . ILE A 1 109 ? 27.812 15.398 2.193 1 51.84 109 ILE A CA 1
ATOM 838 C C . ILE A 1 109 ? 27.672 16.234 0.925 1 51.84 109 ILE A C 1
ATOM 840 O O . ILE A 1 109 ? 28.531 16.172 0.034 1 51.84 109 ILE A O 1
ATOM 844 N N . ASP A 1 110 ? 27.062 17.5 1.087 1 61.47 110 ASP A N 1
ATOM 845 C CA . ASP A 1 110 ? 27.047 18.219 -0.181 1 61.47 110 ASP A CA 1
ATOM 846 C C . ASP A 1 110 ? 26.766 17.266 -1.348 1 61.47 110 ASP A C 1
ATOM 848 O O . ASP A 1 110 ? 27.281 17.469 -2.447 1 61.47 110 ASP A O 1
ATOM 852 N N . ASP A 1 111 ? 26.125 16.203 -1.048 1 75.56 111 ASP A N 1
ATOM 853 C CA . ASP A 1 111 ? 25.844 15.242 -2.113 1 75.56 111 ASP A CA 1
ATOM 854 C C . ASP A 1 111 ? 24.406 15.359 -2.594 1 75.56 111 ASP A C 1
ATOM 856 O O . ASP A 1 111 ? 23.531 15.82 -1.85 1 75.56 111 ASP A O 1
ATOM 860 N N . VAL A 1 112 ? 24.312 15.406 -3.918 1 85.31 112 VAL A N 1
ATOM 861 C CA . VAL A 1 112 ? 23.031 15.461 -4.613 1 85.31 112 VAL A CA 1
ATOM 862 C C . VAL A 1 112 ? 22.656 14.062 -5.102 1 85.31 112 VAL A C 1
ATOM 864 O O . VAL A 1 112 ? 23.531 13.266 -5.469 1 85.31 112 VAL A O 1
ATOM 867 N N . MET A 1 113 ? 21.328 13.844 -4.875 1 88.62 113 MET A N 1
ATOM 868 C CA . MET A 1 113 ? 20.859 12.555 -5.375 1 88.62 113 MET A CA 1
ATOM 869 C C . MET A 1 113 ? 19.609 12.734 -6.25 1 88.62 113 MET A C 1
ATOM 871 O O . MET A 1 113 ? 18.797 13.609 -5.992 1 88.62 113 MET A O 1
ATOM 875 N N . ARG A 1 114 ? 19.578 11.883 -7.266 1 94.25 114 ARG A N 1
ATOM 876 C CA . ARG A 1 114 ? 18.406 11.859 -8.117 1 94.25 114 ARG A CA 1
ATOM 877 C C . ARG A 1 114 ? 17.359 10.891 -7.586 1 94.25 114 ARG A C 1
ATOM 879 O O . ARG A 1 114 ? 17.656 9.727 -7.332 1 94.25 114 ARG A O 1
ATOM 886 N N . VAL A 1 115 ? 16.203 11.352 -7.434 1 95.81 115 VAL A N 1
ATOM 887 C CA . VAL A 1 115 ? 15.133 10.492 -6.945 1 95.81 115 VAL A CA 1
ATOM 888 C C . VAL A 1 115 ? 14.828 9.406 -7.973 1 95.81 115 VAL A C 1
ATOM 890 O O . VAL A 1 115 ? 14.508 9.703 -9.125 1 95.81 115 VAL A O 1
ATOM 893 N N . PRO A 1 116 ? 14.906 8.188 -7.57 1 95.69 116 PRO A N 1
ATOM 894 C CA . PRO A 1 116 ? 14.68 7.098 -8.523 1 95.69 116 PRO A CA 1
ATOM 895 C C . PRO A 1 116 ? 13.234 7.043 -9.023 1 95.69 116 PRO A C 1
ATOM 897 O O . PRO A 1 116 ? 12.336 7.578 -8.383 1 95.69 116 PRO A O 1
ATOM 900 N N . GLU A 1 117 ? 13.102 6.359 -10.227 1 94.56 117 GLU A N 1
ATOM 901 C CA . GLU A 1 117 ? 11.75 6.121 -10.719 1 94.56 117 GLU A CA 1
ATOM 902 C C . GLU A 1 117 ? 10.922 5.344 -9.703 1 94.56 117 GLU A C 1
ATOM 904 O O . GLU A 1 117 ? 11.422 4.418 -9.062 1 94.56 117 GLU A O 1
ATOM 909 N N . GLY A 1 118 ? 9.648 5.781 -9.578 1 95.19 118 GLY A N 1
ATOM 910 C CA . GLY A 1 118 ? 8.734 5.098 -8.68 1 95.19 118 GLY A CA 1
ATOM 911 C C . GLY A 1 118 ? 8.906 5.508 -7.23 1 95.19 118 GLY A C 1
ATOM 912 O O . GLY A 1 118 ? 8.297 4.922 -6.336 1 95.19 118 GLY A O 1
ATOM 913 N N . HIS A 1 119 ? 9.789 6.461 -7.02 1 97.31 119 HIS A N 1
ATOM 914 C CA . HIS A 1 119 ? 10.047 6.898 -5.652 1 97.31 119 HIS A CA 1
ATOM 915 C C . HIS A 1 119 ? 9.773 8.391 -5.488 1 97.31 119 HIS A C 1
ATOM 917 O O . HIS A 1 119 ? 9.633 9.109 -6.477 1 97.31 119 HIS A O 1
ATOM 923 N N . CYS A 1 120 ? 9.672 8.781 -4.234 1 97.19 120 CYS A N 1
ATOM 924 C CA . CYS A 1 120 ? 9.609 10.195 -3.896 1 97.19 120 CYS A CA 1
ATOM 925 C C . CYS A 1 120 ? 10.477 10.508 -2.68 1 97.19 120 CYS A C 1
ATOM 927 O O . CYS A 1 120 ? 10.898 9.594 -1.964 1 97.19 120 CYS A O 1
ATOM 929 N N . TRP A 1 121 ? 10.82 11.766 -2.582 1 96.56 121 TRP A N 1
ATOM 930 C CA . TRP A 1 121 ? 11.547 12.297 -1.434 1 96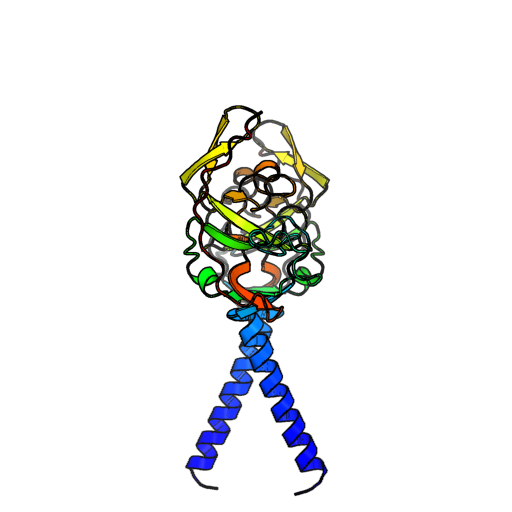.56 121 TRP A CA 1
ATOM 931 C C . TRP A 1 121 ? 10.625 13.102 -0.525 1 96.56 121 TRP A C 1
ATOM 933 O O . TRP A 1 121 ? 9.961 14.039 -0.975 1 96.56 121 TRP A O 1
ATOM 943 N N . VAL A 1 122 ? 10.594 12.617 0.72 1 97.06 122 VAL A N 1
ATOM 944 C CA . VAL A 1 122 ? 9.648 13.266 1.626 1 97.06 122 VAL A CA 1
ATOM 945 C C . VAL A 1 122 ? 10.398 13.828 2.836 1 97.06 122 VAL A C 1
ATOM 947 O O . VAL A 1 122 ? 11.383 13.234 3.289 1 97.06 122 VAL A O 1
ATOM 950 N N . GLU A 1 123 ? 9.914 14.93 3.389 1 95.81 123 GLU A N 1
ATOM 951 C CA . GLU A 1 123 ? 10.492 15.562 4.574 1 95.81 123 GLU A CA 1
ATOM 952 C C . GLU A 1 123 ? 9.398 16.109 5.496 1 95.81 123 GLU A C 1
ATOM 954 O O . GLU A 1 123 ? 8.312 16.453 5.035 1 95.81 123 GLU A O 1
ATOM 959 N N . GLY A 1 124 ? 9.688 16.078 6.762 1 95.88 124 GLY A N 1
ATOM 960 C CA . GLY A 1 124 ? 8.828 16.797 7.691 1 95.88 124 GLY A CA 1
ATOM 961 C C . GLY A 1 124 ? 8.992 18.297 7.613 1 95.88 124 GLY A C 1
ATOM 962 O O . GLY A 1 124 ? 10.055 18.797 7.246 1 95.88 124 GLY A O 1
ATOM 963 N N . ASP A 1 125 ? 7.918 18.922 8.008 1 94 125 ASP A N 1
ATOM 964 C CA . ASP A 1 125 ? 8 20.375 8.031 1 94 125 ASP A CA 1
ATOM 965 C C . ASP A 1 125 ? 8.828 20.859 9.219 1 94 125 ASP A C 1
ATOM 967 O O . ASP A 1 125 ? 9.352 21.984 9.203 1 94 125 ASP A O 1
ATOM 971 N N . ASN A 1 126 ? 8.828 20 10.25 1 92.06 126 ASN A N 1
ATOM 972 C CA . ASN A 1 126 ? 9.758 20.234 11.344 1 92.06 126 ASN A CA 1
ATOM 973 C C . ASN A 1 126 ? 11.117 19.594 11.07 1 92.06 126 ASN A C 1
ATOM 975 O O . ASN A 1 126 ? 11.344 18.438 11.445 1 92.06 126 ASN A O 1
ATOM 979 N N . LEU A 1 127 ? 11.961 20.297 10.5 1 85.56 127 LEU A N 1
ATOM 980 C CA . LEU A 1 127 ? 13.219 19.781 9.969 1 85.56 127 LEU A CA 1
ATOM 981 C C . LEU A 1 127 ? 14.086 19.219 11.078 1 85.56 127 LEU A C 1
ATOM 983 O O . LEU A 1 127 ? 14.891 18.312 10.836 1 85.56 127 LEU A O 1
ATOM 987 N N . LEU A 1 128 ? 13.898 19.703 12.227 1 84.88 128 LEU A N 1
ATOM 988 C CA . LEU A 1 128 ? 14.766 19.328 13.336 1 84.88 128 LEU A CA 1
ATOM 989 C C . LEU A 1 128 ? 14.258 18.047 14.008 1 84.88 128 LEU A C 1
ATOM 991 O O . LEU A 1 128 ? 15.023 17.359 14.695 1 84.88 128 LEU A O 1
ATOM 995 N N . SER A 1 129 ? 13.117 17.766 13.828 1 88.25 129 SER A N 1
ATOM 996 C CA . SER A 1 129 ? 12.516 16.641 14.547 1 88.25 129 SER A CA 1
ATOM 997 C C . SER A 1 129 ? 11.648 15.797 13.617 1 88.25 129 SER A C 1
ATOM 999 O O . SER A 1 129 ? 10.422 15.781 13.742 1 88.25 129 SER A O 1
ATOM 1001 N N . SER A 1 130 ? 12.234 15.18 12.594 1 92 130 SER A N 1
ATOM 1002 C CA . SER A 1 130 ? 11.469 14.352 11.664 1 92 130 SER A CA 1
ATOM 1003 C C . SER A 1 130 ? 12.305 13.18 11.156 1 92 130 SER A C 1
ATOM 1005 O O . SER A 1 130 ? 13.484 13.336 10.836 1 92 130 SER A O 1
ATOM 1007 N N . LEU A 1 131 ? 11.781 12 11.273 1 91.88 131 LEU A N 1
ATOM 1008 C CA . LEU A 1 131 ? 12.312 10.844 10.562 1 91.88 131 LEU A CA 1
ATOM 1009 C C . LEU A 1 131 ? 11.734 10.766 9.156 1 91.88 131 LEU A C 1
ATOM 1011 O O . LEU A 1 131 ? 10.562 10.438 8.969 1 91.88 131 LEU A O 1
ATOM 1015 N N . ASP A 1 132 ? 12.617 11.094 8.203 1 94.56 132 ASP A N 1
ATOM 1016 C CA . ASP A 1 132 ? 12.117 11.188 6.836 1 94.56 132 ASP A CA 1
ATOM 1017 C C . ASP A 1 132 ? 13.195 10.789 5.828 1 94.56 132 ASP A C 1
ATOM 1019 O O . ASP A 1 132 ? 14.102 10.023 6.152 1 94.56 132 ASP A O 1
ATOM 1023 N N . SER A 1 133 ? 13.094 11.234 4.613 1 94.94 133 SER A N 1
ATOM 1024 C CA . SER A 1 133 ? 13.922 10.711 3.533 1 94.94 133 SER A CA 1
ATOM 1025 C C . SER A 1 133 ? 15.398 11.023 3.77 1 94.94 133 SER A C 1
ATOM 1027 O O . SER A 1 133 ? 16.281 10.352 3.219 1 94.94 133 SER A O 1
ATOM 1029 N N . ARG A 1 134 ? 15.719 11.992 4.605 1 91.38 134 ARG A N 1
ATOM 1030 C CA . ARG A 1 134 ? 17.109 12.297 4.918 1 91.38 134 ARG A CA 1
ATOM 1031 C C . ARG A 1 134 ? 17.781 11.117 5.609 1 91.38 134 ARG A C 1
ATOM 1033 O O . ARG A 1 134 ? 18.984 10.891 5.43 1 91.38 134 ARG A O 1
ATOM 1040 N N . SER A 1 135 ? 16.984 10.375 6.293 1 90.44 135 SER A N 1
ATOM 1041 C CA . SER A 1 135 ? 17.5 9.195 6.988 1 90.44 135 SER A CA 1
ATOM 1042 C C . SER A 1 135 ? 17.062 7.914 6.2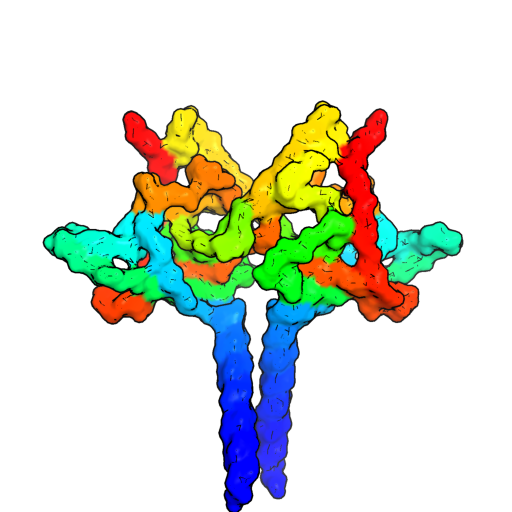89 1 90.44 135 SER A C 1
ATOM 1044 O O . SER A 1 135 ? 17.844 6.953 6.215 1 90.44 135 SER A O 1
ATOM 1046 N N . LEU A 1 136 ? 15.914 7.902 5.699 1 91.94 136 LEU A N 1
ATOM 1047 C CA . LEU A 1 136 ? 15.312 6.684 5.168 1 91.94 136 LEU A CA 1
ATOM 1048 C C . LEU A 1 136 ? 15.648 6.508 3.691 1 91.94 136 LEU A C 1
ATOM 1050 O O . LEU A 1 136 ? 15.523 5.406 3.15 1 91.94 136 LEU A O 1
ATOM 1054 N N . GLY A 1 137 ? 16.062 7.605 3.053 1 92.56 137 GLY A N 1
ATOM 1055 C CA . GLY A 1 137 ? 16.156 7.59 1.603 1 92.56 137 GLY A CA 1
ATOM 1056 C C . GLY A 1 137 ? 14.82 7.793 0.913 1 92.56 137 GLY A C 1
ATOM 1057 O O . GLY A 1 137 ? 13.805 8 1.572 1 92.56 137 GLY A O 1
ATOM 1058 N N . PRO A 1 138 ? 14.898 7.75 -0.45 1 95.69 138 PRO A N 1
ATOM 1059 C CA . PRO A 1 138 ? 13.633 7.848 -1.174 1 95.69 138 PRO A CA 1
ATOM 1060 C C . PRO A 1 138 ? 12.672 6.707 -0.841 1 95.69 138 PRO A C 1
ATOM 1062 O O . PRO A 1 138 ? 13.109 5.578 -0.607 1 95.69 138 PRO A O 1
ATOM 1065 N N . ILE A 1 139 ? 11.453 7.039 -0.804 1 96.06 139 ILE A N 1
ATOM 1066 C CA . ILE A 1 139 ? 10.492 5.992 -0.488 1 96.06 139 ILE A CA 1
ATOM 1067 C C . ILE A 1 139 ? 9.68 5.648 -1.734 1 96.06 139 ILE A C 1
ATOM 1069 O O . ILE A 1 139 ? 9.375 6.523 -2.547 1 96.06 139 ILE A O 1
ATOM 1073 N N . PRO A 1 140 ? 9.352 4.344 -1.914 1 96.5 140 PRO A N 1
ATOM 1074 C CA . PRO A 1 140 ? 8.484 3.99 -3.043 1 96.5 140 PRO A CA 1
ATOM 1075 C C . PRO A 1 140 ? 7.121 4.684 -2.98 1 96.5 140 PRO A C 1
ATOM 1077 O O . PRO A 1 140 ? 6.508 4.75 -1.911 1 96.5 140 PRO A O 1
ATOM 1080 N N . LEU A 1 141 ? 6.652 5.113 -4.145 1 97 141 LEU A N 1
ATOM 1081 C CA . LEU A 1 141 ? 5.336 5.73 -4.234 1 97 141 LEU A CA 1
ATOM 1082 C C . LEU A 1 141 ? 4.246 4.75 -3.816 1 97 141 LEU A C 1
ATOM 1084 O O . LEU A 1 141 ? 3.213 5.152 -3.279 1 97 141 LEU A O 1
ATOM 1088 N N . GLY A 1 142 ? 4.539 3.52 -3.973 1 95.31 142 GLY A N 1
ATOM 1089 C CA . GLY A 1 142 ? 3.572 2.484 -3.646 1 95.31 142 GLY A CA 1
ATOM 1090 C C . GLY A 1 142 ? 3.254 2.41 -2.166 1 95.31 142 GLY A C 1
ATOM 1091 O O . GLY A 1 142 ? 2.273 1.779 -1.767 1 95.31 142 GLY A O 1
ATOM 1092 N N . LEU A 1 143 ? 4.016 3.018 -1.346 1 96.69 143 LEU A N 1
ATOM 1093 C CA . LEU A 1 143 ? 3.793 3.008 0.096 1 96.69 143 LEU A CA 1
ATOM 1094 C C . LEU A 1 143 ? 2.811 4.102 0.503 1 96.69 143 LEU A C 1
ATOM 1096 O O . LEU A 1 143 ? 2.303 4.098 1.627 1 96.69 143 LEU A O 1
ATOM 1100 N N . ILE A 1 144 ? 2.543 5.035 -0.379 1 96.94 144 ILE A N 1
ATOM 1101 C CA . ILE A 1 144 ? 1.646 6.141 -0.058 1 96.94 144 ILE A CA 1
ATOM 1102 C C . ILE A 1 144 ? 0.215 5.621 0.072 1 96.94 144 ILE A C 1
ATOM 1104 O O . ILE A 1 144 ? -0.234 4.809 -0.737 1 96.94 144 ILE A O 1
ATOM 1108 N N . ARG A 1 145 ? -0.424 6.125 1.096 1 95.69 145 ARG A N 1
ATOM 1109 C CA . ARG A 1 145 ? -1.776 5.668 1.397 1 95.69 145 ARG A CA 1
ATOM 1110 C C . ARG A 1 145 ? -2.801 6.762 1.121 1 95.69 145 ARG A C 1
ATOM 1112 O O . ARG A 1 145 ? -4.004 6.5 1.081 1 95.69 145 ARG A O 1
ATOM 1119 N N . GLY A 1 146 ? -2.369 7.938 0.95 1 97.06 146 GLY A N 1
ATOM 1120 C CA . GLY A 1 146 ? -3.266 9.039 0.64 1 97.06 146 GLY A CA 1
ATOM 1121 C C . GLY A 1 146 ? -2.609 10.398 0.777 1 97.06 146 GLY A C 1
ATOM 1122 O O . GLY A 1 146 ? -1.454 10.5 1.196 1 97.06 146 GLY A O 1
ATOM 1123 N N . ARG A 1 147 ? -3.424 11.398 0.397 1 97.69 147 ARG A N 1
ATOM 1124 C CA . ARG A 1 147 ? -2.977 12.781 0.448 1 97.69 147 ARG A CA 1
ATOM 1125 C C . ARG A 1 147 ? -3.803 13.586 1.446 1 97.69 147 ARG A C 1
ATOM 1127 O O . ARG A 1 147 ? -5.031 13.5 1.457 1 97.69 147 ARG A O 1
ATOM 1134 N N . VAL A 1 148 ? -3.094 14.305 2.283 1 98.12 148 VAL A N 1
ATOM 1135 C CA . VAL A 1 148 ? -3.756 15.156 3.264 1 98.12 148 VAL A CA 1
ATOM 1136 C C . VAL A 1 148 ? -4.23 16.438 2.592 1 98.12 148 VAL A C 1
ATOM 1138 O O . VAL A 1 148 ? -3.443 17.156 1.956 1 98.12 148 VAL A O 1
ATOM 1141 N N . THR A 1 149 ? -5.508 16.797 2.795 1 97.31 149 THR A N 1
ATOM 1142 C CA . THR A 1 149 ? -6.031 17.969 2.109 1 97.31 149 THR A CA 1
ATOM 1143 C C . THR A 1 149 ? -6.461 19.031 3.115 1 97.31 149 THR A C 1
ATOM 1145 O O . THR A 1 149 ? -6.293 20.234 2.871 1 97.31 149 THR A O 1
ATOM 1148 N N . HIS A 1 150 ? -6.996 18.594 4.285 1 98.25 150 HIS A N 1
ATOM 1149 C CA . HIS A 1 150 ? -7.531 19.531 5.254 1 98.25 150 HIS A CA 1
ATOM 1150 C C . HIS A 1 150 ? -7.262 19.078 6.68 1 98.25 150 HIS A C 1
ATOM 1152 O O . HIS A 1 150 ? -7.176 17.875 6.949 1 98.25 150 HIS A O 1
ATOM 1158 N N . VAL A 1 151 ? -7.074 20.031 7.527 1 97.44 151 VAL A N 1
ATOM 1159 C CA . VAL A 1 151 ? -7.27 19.797 8.953 1 97.44 151 VAL A CA 1
ATOM 1160 C C . VAL A 1 151 ? -8.758 19.891 9.289 1 97.44 151 VAL A C 1
ATOM 1162 O O . VAL A 1 151 ? -9.422 20.859 8.906 1 97.44 151 VAL A O 1
ATOM 1165 N N . VAL A 1 152 ? -9.281 18.891 10.031 1 97.88 152 VAL A N 1
ATOM 1166 C CA . VAL A 1 152 ? -10.727 18.891 10.266 1 97.88 152 VAL A CA 1
ATOM 1167 C C . VAL A 1 152 ? -11 18.969 11.758 1 97.88 152 VAL A C 1
ATOM 1169 O O . VAL A 1 152 ? -12.156 19.094 12.18 1 97.88 152 VAL A O 1
ATOM 1172 N N . TRP A 1 153 ? -9.984 18.781 12.539 1 95.19 153 TRP A N 1
ATOM 1173 C CA . TRP A 1 153 ? -10.047 18.938 13.992 1 95.19 153 TRP A CA 1
ATOM 1174 C C . TRP A 1 153 ? -8.68 19.297 14.547 1 95.19 153 TRP A C 1
ATOM 1176 O O . TRP A 1 153 ? -7.652 18.812 14.078 1 95.19 153 TRP A O 1
ATOM 1186 N N . PRO A 1 154 ? -8.742 20.156 15.547 1 94.25 154 PRO A N 1
ATOM 1187 C CA . PRO A 1 154 ? -9.812 20.828 16.297 1 94.25 154 PRO A CA 1
ATOM 1188 C C . PRO A 1 154 ? -10.484 21.938 15.5 1 94.25 154 PRO A C 1
ATOM 1190 O O . PRO A 1 154 ? -9.969 22.344 14.453 1 94.25 154 PRO A O 1
ATOM 1193 N N . PRO A 1 155 ? -11.664 22.453 15.992 1 93.19 155 PRO A N 1
ATOM 1194 C CA . PRO A 1 155 ? -12.438 23.438 15.25 1 93.19 155 PRO A CA 1
ATOM 1195 C C . PRO A 1 155 ? -11.641 24.703 14.953 1 93.19 155 PRO A C 1
ATOM 1197 O O . PRO A 1 155 ? -11.797 25.312 13.883 1 93.19 155 PRO A O 1
ATOM 1200 N N . SER A 1 156 ? -10.781 25.109 15.82 1 91.56 156 SER A N 1
ATOM 1201 C CA . SER A 1 156 ? -10.023 26.328 15.664 1 91.56 156 SER A CA 1
ATOM 1202 C C . SER A 1 156 ? -8.992 26.219 14.539 1 91.56 156 SER A C 1
ATOM 1204 O O . SER A 1 156 ? -8.445 27.219 14.078 1 91.56 156 SER A O 1
ATOM 1206 N N . ARG A 1 157 ? -8.781 24.953 14.016 1 93.31 157 ARG A N 1
ATOM 1207 C CA . ARG A 1 157 ? -7.707 24.75 13.047 1 93.31 157 ARG A CA 1
ATOM 1208 C C . ARG A 1 157 ? -8.258 24.219 11.72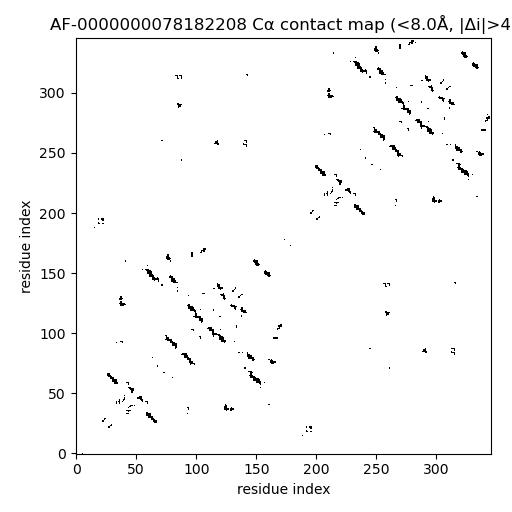7 1 93.31 157 ARG A C 1
ATOM 1210 O O . ARG A 1 157 ? -7.496 23.891 10.82 1 93.31 157 ARG A O 1
ATOM 1217 N N . ILE A 1 158 ? -9.461 24.203 11.633 1 95.06 158 ILE A N 1
ATOM 1218 C CA . ILE A 1 158 ? -10.07 23.672 10.422 1 95.06 158 ILE A CA 1
ATOM 1219 C C . ILE A 1 158 ? -9.656 24.516 9.219 1 95.06 158 ILE A C 1
ATOM 1221 O O . ILE A 1 158 ? -9.734 25.75 9.258 1 95.06 158 ILE A O 1
ATOM 1225 N N . GLY A 1 159 ? -9.148 23.812 8.227 1 96.62 159 GLY A N 1
ATOM 1226 C CA . GLY A 1 159 ? -8.711 24.531 7.035 1 96.62 159 GLY A CA 1
ATOM 1227 C C . GLY A 1 159 ? -7.887 23.672 6.098 1 96.62 159 GLY A C 1
ATOM 1228 O O . GLY A 1 159 ? -7.543 22.531 6.426 1 96.62 159 GLY A O 1
ATOM 1229 N N . ARG A 1 160 ? -7.602 24.203 5.012 1 96.81 160 ARG A N 1
ATOM 1230 C CA . ARG A 1 160 ? -6.859 23.484 3.973 1 96.81 160 ARG A CA 1
ATOM 1231 C C . ARG A 1 160 ? -5.379 23.391 4.324 1 96.81 160 ARG A C 1
ATOM 1233 O O . ARG A 1 160 ? -4.801 24.344 4.859 1 96.81 160 ARG A O 1
ATOM 1240 N N . VAL A 1 161 ? -4.852 22.25 4.082 1 95.56 161 VAL A N 1
ATOM 1241 C CA . VAL A 1 161 ? -3.402 22.094 4.188 1 95.56 161 VAL A CA 1
ATOM 1242 C C . VAL A 1 161 ? -2.736 22.609 2.918 1 95.56 161 VAL A C 1
ATOM 1244 O O . VAL A 1 161 ? -2.949 22.078 1.83 1 95.56 161 VAL A O 1
ATOM 1247 N N . LYS A 1 162 ? -1.903 23.547 3.047 1 90.06 162 LYS A N 1
ATOM 1248 C CA . LYS A 1 162 ? -1.301 24.234 1.909 1 90.06 162 LYS A CA 1
ATOM 1249 C C . LYS A 1 162 ? -0.169 23.422 1.304 1 90.06 162 LYS A C 1
ATOM 1251 O O . LYS A 1 162 ? 0.587 22.766 2.027 1 90.06 162 LYS A O 1
ATOM 1256 N N . ARG A 1 163 ? -0.146 23.484 -0.036 1 87.62 163 ARG A N 1
ATOM 1257 C CA . ARG A 1 163 ? 1.007 22.938 -0.742 1 87.62 163 ARG A CA 1
ATOM 1258 C C . ARG A 1 163 ? 2.172 23.922 -0.734 1 87.62 163 ARG A C 1
ATOM 1260 O O . ARG A 1 163 ? 2.047 25.047 -1.226 1 87.62 163 ARG A O 1
ATOM 1267 N N . GLU A 1 164 ? 3.199 23.609 -0.019 1 83.62 164 GLU A N 1
ATOM 1268 C CA . GLU A 1 164 ? 4.371 24.469 0.034 1 83.62 164 GLU A CA 1
ATOM 1269 C C . GLU A 1 164 ? 5.598 23.781 -0.552 1 83.62 164 GLU A C 1
ATOM 1271 O O . GLU A 1 164 ? 6.004 22.719 -0.08 1 83.62 164 GLU A O 1
ATOM 1276 N N . ILE A 1 165 ? 6.09 24.422 -1.628 1 82.44 165 ILE A N 1
ATOM 1277 C CA . ILE A 1 165 ? 7.27 23.859 -2.277 1 82.44 165 ILE A CA 1
ATOM 1278 C C . ILE A 1 165 ? 8.531 24.328 -1.554 1 82.44 165 ILE A C 1
ATOM 1280 O O . ILE A 1 165 ? 8.805 25.531 -1.476 1 82.44 165 ILE A O 1
ATOM 1284 N N . ARG A 1 166 ? 9.055 23.391 -0.751 1 71.94 166 ARG A N 1
ATOM 1285 C CA . ARG A 1 166 ? 10.289 23.734 -0.055 1 71.94 166 ARG A CA 1
ATOM 1286 C C . ARG A 1 166 ? 11.508 23.203 -0.805 1 71.94 166 ARG A C 1
ATOM 1288 O O . ARG A 1 166 ? 11.438 22.156 -1.448 1 71.94 166 ARG A O 1
ATOM 1295 N N . GLN A 1 167 ? 12.477 24.141 -0.939 1 65.38 167 GLN A N 1
ATOM 1296 C CA . GLN A 1 167 ? 13.742 23.641 -1.486 1 65.38 167 GLN A CA 1
ATOM 1297 C C . GLN A 1 167 ? 14.383 22.625 -0.553 1 65.38 167 GLN A C 1
ATOM 1299 O O . GLN A 1 167 ? 14.234 22.719 0.668 1 65.38 167 GLN A O 1
ATOM 1304 N N . PRO A 1 168 ? 14.727 21.594 -1.062 1 59.03 168 PRO A N 1
ATOM 1305 C CA . PRO A 1 168 ? 15.391 20.609 -0.197 1 59.03 168 PRO A CA 1
ATOM 1306 C C . PRO A 1 168 ? 16.438 21.25 0.723 1 59.03 168 PRO A C 1
ATOM 1308 O O . PRO A 1 168 ? 17.141 22.172 0.315 1 59.03 168 PRO A O 1
ATOM 1311 N N . THR A 1 169 ? 16.156 21.359 2.131 1 54.28 169 THR A N 1
ATOM 1312 C CA . THR A 1 169 ? 16.984 22.016 3.123 1 54.28 169 THR A CA 1
ATOM 1313 C C . THR A 1 169 ? 18.406 21.453 3.119 1 54.28 169 THR A C 1
ATOM 1315 O O . THR A 1 169 ? 18.578 20.234 3.174 1 54.28 169 THR A O 1
ATOM 1318 N N . VAL A 1 170 ? 19.312 22.188 2.672 1 50.22 170 VAL A N 1
ATOM 1319 C CA . VAL A 1 170 ? 20.703 21.922 3.01 1 50.22 170 VAL A CA 1
ATOM 1320 C C . VAL A 1 170 ? 20.938 22.188 4.496 1 50.22 170 VAL A C 1
ATOM 1322 O O . VAL A 1 170 ? 20.562 23.25 5.012 1 50.22 170 VAL A O 1
ATOM 1325 N N . PRO A 1 171 ? 20.891 21.109 5.348 1 43.59 171 PRO A N 1
ATOM 1326 C CA . PRO A 1 171 ? 21.156 21.547 6.723 1 43.59 171 PRO A CA 1
ATOM 1327 C C . PRO A 1 171 ? 22.328 22.516 6.82 1 43.59 171 PRO A C 1
ATOM 1329 O O . PRO A 1 171 ? 23.344 22.344 6.133 1 43.59 171 PRO A O 1
ATOM 1332 N N . SER A 1 172 ? 22.047 23.75 6.988 1 36.62 172 SER A N 1
ATOM 1333 C CA . SER A 1 172 ? 23.156 24.625 7.332 1 36.62 172 SER A CA 1
ATOM 1334 C C . SER A 1 172 ? 23.906 24.109 8.555 1 36.62 172 SER A C 1
ATOM 1336 O O . SER A 1 172 ? 23.328 23.984 9.633 1 36.62 172 SER A O 1
ATOM 1338 N N . TYR A 1 173 ? 24.828 23.234 8.352 1 33 173 TYR A N 1
ATOM 1339 C CA . TYR A 1 173 ? 25.766 23.172 9.461 1 33 173 TYR A CA 1
ATOM 1340 C C . TYR A 1 173 ? 26.547 24.484 9.594 1 33 173 TYR A C 1
ATOM 1342 O O . TYR A 1 173 ? 26.828 25.156 8.594 1 33 173 TYR A O 1
ATOM 1350 N N . MET B 1 1 ? -48.188 -5.578 -5.656 1 57.5 1 MET B N 1
ATOM 1351 C CA . MET B 1 1 ? -46.906 -4.91 -5.414 1 57.5 1 MET B CA 1
ATOM 1352 C C . MET B 1 1 ? -46.406 -4.246 -6.684 1 57.5 1 MET B C 1
ATOM 1354 O O . MET B 1 1 ? -46.219 -4.91 -7.707 1 57.5 1 MET B O 1
ATOM 1358 N N . SER B 1 2 ? -46.5 -2.908 -6.797 1 68.44 2 SER B N 1
ATOM 1359 C CA . SER B 1 2 ? -46.344 -2.195 -8.062 1 68.44 2 SER B CA 1
ATOM 1360 C C . SER B 1 2 ? -44.938 -2.426 -8.641 1 68.44 2 SER B C 1
ATOM 1362 O O . SER B 1 2 ? -44 -2.736 -7.91 1 68.44 2 SER B O 1
ATOM 1364 N N . ALA B 1 3 ? -45.062 -2.637 -9.922 1 78.12 3 ALA B N 1
ATOM 1365 C CA . ALA B 1 3 ? -43.875 -2.863 -10.742 1 78.12 3 ALA B CA 1
ATOM 1366 C C . ALA B 1 3 ? -42.719 -1.994 -10.266 1 78.12 3 ALA B C 1
ATOM 1368 O O . ALA B 1 3 ? -41.562 -2.447 -10.234 1 78.12 3 ALA B O 1
ATOM 1369 N N . ARG B 1 4 ? -43 -0.827 -9.875 1 82.38 4 ARG B N 1
ATOM 1370 C CA . ARG B 1 4 ? -42 0.116 -9.422 1 82.38 4 ARG B CA 1
ATOM 1371 C C . ARG B 1 4 ? -41.375 -0.333 -8.094 1 82.38 4 ARG B C 1
ATOM 1373 O O . ARG B 1 4 ? -40.188 -0.219 -7.895 1 82.38 4 ARG B O 1
ATOM 1380 N N . SER B 1 5 ? -42.312 -0.893 -7.402 1 83.06 5 SER B N 1
ATOM 1381 C CA . SER B 1 5 ? -41.875 -1.336 -6.086 1 83.06 5 SER B CA 1
ATOM 1382 C C . SER B 1 5 ? -40.938 -2.541 -6.195 1 83.06 5 SER B C 1
ATOM 1384 O O . SER B 1 5 ? -39.938 -2.627 -5.477 1 83.06 5 SER B O 1
ATOM 1386 N N . SER B 1 6 ? -41.219 -3.35 -7.223 1 88.25 6 SER B N 1
ATOM 1387 C CA . SER B 1 6 ? -40.406 -4.535 -7.426 1 88.25 6 SER B CA 1
ATOM 1388 C C . SER B 1 6 ? -39.031 -4.164 -7.965 1 88.25 6 SER B C 1
ATOM 1390 O O . SER B 1 6 ? -38 -4.727 -7.539 1 88.25 6 SER B O 1
ATOM 1392 N N . LEU B 1 7 ? -38.938 -3.191 -8.82 1 88.5 7 LEU B N 1
ATOM 1393 C CA . LEU B 1 7 ? -37.688 -2.744 -9.398 1 88.5 7 LEU B CA 1
ATOM 1394 C C . LEU B 1 7 ? -36.812 -2.094 -8.344 1 88.5 7 LEU B C 1
ATOM 1396 O O . LEU B 1 7 ? -35.594 -2.305 -8.328 1 88.5 7 LEU B O 1
ATOM 1400 N N . TRP B 1 8 ? -37.344 -1.38 -7.516 1 86.94 8 TRP B N 1
ATOM 1401 C CA . TRP B 1 8 ? -36.594 -0.704 -6.445 1 86.94 8 TRP B CA 1
ATOM 1402 C C . TRP B 1 8 ? -36.031 -1.712 -5.461 1 86.94 8 TRP B C 1
ATOM 1404 O O . TRP B 1 8 ? -34.875 -1.565 -5.012 1 86.94 8 TRP B O 1
ATOM 1414 N N . ASN B 1 9 ? -36.781 -2.74 -5.199 1 86.69 9 ASN B N 1
ATOM 1415 C CA . ASN B 1 9 ? -36.312 -3.781 -4.289 1 86.69 9 ASN B CA 1
ATOM 1416 C C . ASN B 1 9 ? -35.125 -4.559 -4.891 1 86.69 9 ASN B C 1
ATOM 1418 O O . ASN B 1 9 ? -34.188 -4.891 -4.184 1 86.69 9 ASN B O 1
ATOM 1422 N N . THR B 1 10 ? -35.281 -4.77 -6.141 1 89.5 10 THR B N 1
ATOM 1423 C CA . THR B 1 10 ? -34.219 -5.465 -6.836 1 89.5 10 THR B CA 1
ATOM 1424 C C . THR B 1 10 ? -32.969 -4.605 -6.879 1 89.5 10 THR B C 1
ATOM 1426 O O . THR B 1 10 ? -31.859 -5.102 -6.652 1 89.5 10 THR B O 1
ATOM 1429 N N . ALA B 1 11 ? -33.125 -3.363 -7.121 1 90.62 11 ALA B N 1
ATOM 1430 C CA . ALA B 1 11 ? -31.984 -2.443 -7.164 1 90.62 11 ALA B CA 1
ATOM 1431 C C . ALA B 1 11 ? -31.266 -2.385 -5.812 1 90.62 11 ALA B C 1
ATOM 1433 O O . ALA B 1 11 ? -30.047 -2.416 -5.75 1 90.62 11 ALA B O 1
ATOM 1434 N N . LYS B 1 12 ? -32 -2.297 -4.781 1 86 12 LYS B N 1
ATOM 1435 C CA . LYS B 1 12 ? -31.438 -2.244 -3.436 1 86 12 LYS B CA 1
ATOM 1436 C C . LYS B 1 12 ? -30.641 -3.51 -3.127 1 86 12 LYS B C 1
ATOM 1438 O O . LYS B 1 12 ? -29.562 -3.443 -2.541 1 86 12 LYS B O 1
ATOM 1443 N N . LYS B 1 13 ? -31.234 -4.602 -3.486 1 88.12 13 LYS B N 1
ATOM 1444 C CA . LYS B 1 13 ? -30.531 -5.867 -3.281 1 88.12 13 LYS B CA 1
ATOM 1445 C C . LYS B 1 13 ? -29.219 -5.895 -4.047 1 88.12 13 LYS B C 1
ATOM 1447 O O . LYS B 1 13 ? -28.188 -6.305 -3.502 1 88.12 13 LYS B O 1
ATOM 1452 N N . CYS B 1 14 ? -29.281 -5.461 -5.293 1 90.19 14 CYS B N 1
ATOM 1453 C CA . CYS B 1 14 ? -28.094 -5.445 -6.133 1 90.19 14 CYS B CA 1
ATOM 1454 C C . CYS B 1 14 ? -27.016 -4.531 -5.551 1 90.19 14 CYS B C 1
ATOM 1456 O O . CYS B 1 14 ? -25.844 -4.883 -5.531 1 90.19 14 CYS B O 1
ATOM 1458 N N . VAL B 1 15 ? -27.406 -3.436 -5 1 88.69 15 VAL B N 1
ATOM 1459 C CA . VAL B 1 15 ? -26.469 -2.479 -4.418 1 88.69 15 VAL B CA 1
ATOM 1460 C C . VAL B 1 15 ? -25.812 -3.086 -3.18 1 88.69 15 VAL B C 1
ATOM 1462 O O . VAL B 1 15 ? -24.609 -2.969 -2.99 1 88.69 15 VAL B O 1
ATOM 1465 N N . THR B 1 16 ? -26.578 -3.715 -2.389 1 88.44 16 THR B N 1
ATOM 1466 C CA . THR B 1 16 ? -26.062 -4.312 -1.162 1 88.44 16 THR B CA 1
ATOM 1467 C C . THR B 1 16 ? -25.062 -5.418 -1.481 1 88.44 16 THR B C 1
ATOM 1469 O O . THR B 1 16 ? -23.984 -5.477 -0.891 1 88.44 16 THR B O 1
ATOM 1472 N N . ILE B 1 17 ? -25.422 -6.246 -2.418 1 89.88 17 ILE B N 1
ATOM 1473 C CA . ILE B 1 17 ? -24.547 -7.336 -2.826 1 89.88 17 ILE B CA 1
ATOM 1474 C C . ILE B 1 17 ? -23.25 -6.762 -3.402 1 89.88 17 ILE B C 1
ATOM 1476 O O . ILE B 1 17 ? -22.156 -7.277 -3.133 1 89.88 17 ILE B O 1
ATOM 1480 N N . GLY B 1 18 ? -23.391 -5.766 -4.16 1 90.44 18 GLY B N 1
ATOM 1481 C CA . GLY B 1 18 ? -22.219 -5.094 -4.715 1 90.44 18 GLY B CA 1
ATOM 1482 C C . GLY B 1 18 ? -21.312 -4.52 -3.652 1 90.44 18 GLY B C 1
ATOM 1483 O O . GLY B 1 18 ? -20.078 -4.668 -3.736 1 90.44 18 GLY B O 1
ATOM 1484 N N . LEU B 1 19 ? -21.922 -3.898 -2.666 1 89.56 19 LEU B N 1
ATOM 1485 C CA . LEU B 1 19 ? -21.156 -3.318 -1.568 1 89.56 19 LEU B CA 1
ATOM 1486 C C . LEU B 1 19 ? -20.422 -4.402 -0.788 1 89.56 19 LEU B C 1
ATOM 1488 O O . LEU B 1 19 ? -19.266 -4.219 -0.406 1 89.56 19 LEU B O 1
ATOM 1492 N N . ILE B 1 20 ? -21 -5.492 -0.569 1 89.19 20 ILE B N 1
ATOM 1493 C CA . ILE B 1 20 ? -20.375 -6.605 0.138 1 89.19 20 ILE B CA 1
ATOM 1494 C C . ILE B 1 20 ? -19.219 -7.152 -0.688 1 89.19 20 ILE B C 1
ATOM 1496 O O . ILE B 1 20 ? -18.125 -7.371 -0.162 1 89.19 20 ILE B O 1
ATOM 1500 N N . GLY B 1 21 ? -19.516 -7.359 -1.941 1 89.38 21 GLY B N 1
ATOM 1501 C CA . GLY B 1 21 ? -18.5 -7.879 -2.83 1 89.38 21 GLY B CA 1
ATOM 1502 C C . GLY B 1 21 ? -17.25 -7.02 -2.857 1 89.38 21 GLY B C 1
ATOM 1503 O O . GLY B 1 21 ? -16.125 -7.527 -2.717 1 89.38 21 GLY B O 1
ATOM 1504 N N . VAL B 1 22 ? -17.453 -5.75 -2.941 1 87.44 22 VAL B N 1
ATOM 1505 C CA . VAL B 1 22 ? -16.328 -4.828 -3.018 1 87.44 22 VAL B CA 1
ATOM 1506 C C . VAL B 1 22 ? -15.586 -4.809 -1.683 1 87.44 22 VAL B C 1
ATOM 1508 O O . VAL B 1 22 ? -14.352 -4.797 -1.65 1 87.44 22 VAL B O 1
ATOM 1511 N N . THR B 1 23 ? -16.297 -4.82 -0.588 1 86.56 23 THR B N 1
ATOM 1512 C CA . THR B 1 23 ? -15.68 -4.789 0.735 1 86.56 23 THR B CA 1
ATOM 1513 C C . THR B 1 23 ? -14.867 -6.059 0.984 1 86.56 23 THR B C 1
ATOM 1515 O O . THR B 1 23 ? -13.742 -5.992 1.49 1 86.56 23 THR B O 1
ATOM 1518 N N . VAL B 1 24 ? -15.414 -7.109 0.543 1 86.25 24 VAL B N 1
ATOM 1519 C CA . VAL B 1 24 ? -14.734 -8.383 0.74 1 86.25 24 VAL B CA 1
ATOM 1520 C C . VAL B 1 24 ? -13.477 -8.438 -0.123 1 86.25 24 VAL B C 1
ATOM 1522 O O . VAL B 1 24 ? -12.406 -8.82 0.352 1 86.25 24 VAL B O 1
ATOM 1525 N N . LYS B 1 25 ? -13.578 -8.055 -1.311 1 85.94 25 LYS B N 1
ATOM 1526 C CA . LYS B 1 25 ? -12.438 -8.047 -2.227 1 85.94 25 LYS B CA 1
ATOM 1527 C C . LYS B 1 25 ? -11.328 -7.129 -1.719 1 85.94 25 LYS B C 1
ATOM 1529 O O . LYS B 1 25 ? -10.148 -7.48 -1.775 1 85.94 25 LYS B O 1
ATOM 1534 N N . ASP B 1 26 ? -11.75 -6.047 -1.208 1 84.06 26 ASP B N 1
ATOM 1535 C CA . ASP B 1 26 ? -10.781 -5.039 -0.787 1 84.06 26 ASP B CA 1
ATOM 1536 C C . ASP B 1 26 ? -10.109 -5.441 0.525 1 84.06 26 ASP B C 1
ATOM 1538 O O . ASP B 1 26 ? -8.914 -5.211 0.71 1 84.06 26 ASP B O 1
ATOM 1542 N N . ARG B 1 27 ? -10.789 -6.211 1.354 1 85.88 27 ARG B N 1
ATOM 1543 C CA . ARG B 1 27 ? -10.281 -6.336 2.715 1 85.88 27 ARG B CA 1
ATOM 1544 C C . ARG B 1 27 ? -9.805 -7.758 2.994 1 85.88 27 ARG B C 1
ATOM 1546 O O . ARG B 1 27 ? -8.938 -7.977 3.846 1 85.88 27 ARG B O 1
ATOM 1553 N N . TYR B 1 28 ? -10.344 -8.68 2.217 1 89.69 28 TYR B N 1
ATOM 1554 C CA . TYR B 1 28 ? -10.086 -10.023 2.717 1 89.69 28 TYR B CA 1
ATOM 1555 C C . TYR B 1 28 ? -9.461 -10.891 1.635 1 89.69 28 TYR B C 1
ATOM 1557 O O . TYR B 1 28 ? -8.43 -11.531 1.864 1 89.69 28 TYR B O 1
ATOM 1565 N N . VAL B 1 29 ? -10.156 -10.961 0.498 1 94.25 29 VAL B N 1
ATOM 1566 C CA . VAL B 1 29 ? -9.672 -11.898 -0.517 1 94.25 29 VAL B CA 1
ATOM 1567 C C . VAL B 1 29 ? -9.938 -11.328 -1.908 1 94.25 29 VAL B C 1
ATOM 1569 O O . VAL B 1 29 ? -10.938 -10.641 -2.125 1 94.25 29 VAL B O 1
ATOM 1572 N N . SER B 1 30 ? -9.023 -11.648 -2.861 1 95.31 30 SER B N 1
ATOM 1573 C CA . SER B 1 30 ? -9.219 -11.281 -4.258 1 95.31 30 SER B CA 1
ATOM 1574 C C . SER B 1 30 ? -8.656 -12.352 -5.195 1 95.31 30 SER B C 1
ATOM 1576 O O . SER B 1 30 ? -7.945 -13.258 -4.758 1 95.31 30 SER B O 1
ATOM 1578 N N . ILE B 1 31 ? -9.117 -12.297 -6.391 1 95.31 31 ILE B N 1
ATOM 1579 C CA . ILE B 1 31 ? -8.594 -13.156 -7.445 1 95.31 31 ILE B CA 1
ATOM 1580 C C . ILE B 1 31 ? -7.73 -12.328 -8.406 1 95.31 31 ILE B C 1
ATOM 1582 O O . ILE B 1 31 ? -8.102 -11.211 -8.766 1 95.31 31 ILE B O 1
ATOM 1586 N N . ALA B 1 32 ? -6.578 -12.906 -8.75 1 96.81 32 ALA B N 1
ATOM 1587 C CA . ALA B 1 32 ? -5.668 -12.18 -9.633 1 96.81 32 ALA B CA 1
ATOM 1588 C C . ALA B 1 32 ? -5.172 -13.07 -10.766 1 96.81 32 ALA B C 1
ATOM 1590 O O . ALA B 1 32 ? -4.91 -14.258 -10.562 1 96.81 32 ALA B O 1
ATOM 1591 N N . ALA B 1 33 ? -5.051 -12.414 -11.898 1 96.25 33 ALA B N 1
ATOM 1592 C CA . ALA B 1 33 ? -4.445 -13.109 -13.031 1 96.25 33 ALA B CA 1
ATOM 1593 C C . ALA B 1 33 ? -2.924 -13.023 -12.977 1 96.25 33 ALA B C 1
ATOM 1595 O O . ALA B 1 33 ? -2.365 -11.961 -12.688 1 96.25 33 ALA B O 1
ATOM 1596 N N . VAL B 1 34 ? -2.277 -14.156 -13.141 1 96.31 34 VAL B N 1
ATOM 1597 C CA . VAL B 1 34 ? -0.82 -14.18 -13.203 1 96.31 34 VAL B CA 1
ATOM 1598 C C . VAL B 1 34 ? -0.363 -13.992 -14.648 1 96.31 34 VAL B C 1
ATOM 1600 O O . VAL B 1 34 ? -0.688 -14.805 -15.523 1 96.31 34 VAL B O 1
ATOM 1603 N N . ARG B 1 35 ? 0.349 -12.898 -14.82 1 92.06 35 ARG B N 1
ATOM 1604 C CA . ARG B 1 35 ? 0.845 -12.633 -16.172 1 92.06 35 ARG B CA 1
ATOM 1605 C C . ARG B 1 35 ? 2.354 -12.844 -16.25 1 92.06 35 ARG B C 1
ATOM 1607 O O . ARG B 1 35 ? 3.084 -12.492 -15.32 1 92.06 35 ARG B O 1
ATOM 1614 N N . GLY B 1 36 ? 2.742 -13.469 -17.312 1 90.06 36 GLY B N 1
ATOM 1615 C CA . GLY B 1 36 ? 4.168 -13.688 -17.516 1 90.06 36 GLY B CA 1
ATOM 1616 C C . GLY B 1 36 ? 4.648 -15.016 -16.969 1 90.06 36 GLY B C 1
ATOM 1617 O O . GLY B 1 36 ? 3.85 -15.836 -16.5 1 90.06 36 GLY B O 1
ATOM 1618 N N . GLY B 1 37 ? 6.074 -15.289 -17.016 1 92.69 37 GLY B N 1
ATOM 1619 C CA . GLY B 1 37 ? 6.621 -16.578 -16.656 1 92.69 37 GLY B CA 1
ATOM 1620 C C . GLY B 1 37 ? 7.59 -16.531 -15.492 1 92.69 37 GLY B C 1
ATOM 1621 O O . GLY B 1 37 ? 8.328 -17.484 -15.242 1 92.69 37 GLY B O 1
ATOM 1622 N N . SER B 1 38 ? 7.523 -15.461 -14.758 1 94.81 38 SER B N 1
ATOM 1623 C CA . SER B 1 38 ? 8.547 -15.258 -13.734 1 94.81 38 SER B CA 1
ATOM 1624 C C . SER B 1 38 ? 8.391 -16.266 -12.594 1 94.81 38 SER B C 1
ATOM 1626 O O . SER B 1 38 ? 9.352 -16.547 -11.875 1 94.81 38 SER B O 1
ATOM 1628 N N . MET B 1 39 ? 7.199 -16.812 -12.469 1 96.44 39 MET B N 1
ATOM 1629 C CA . MET B 1 39 ? 6.957 -17.75 -11.375 1 96.44 39 MET B CA 1
ATOM 1630 C C . MET B 1 39 ? 6.836 -19.188 -11.906 1 96.44 39 MET B C 1
ATOM 1632 O O . MET B 1 39 ? 6.453 -20.094 -11.164 1 96.44 39 MET B O 1
ATOM 1636 N N . SER B 1 40 ? 7.113 -19.375 -13.156 1 94.06 40 SER B N 1
ATOM 1637 C CA . SER B 1 40 ? 7.09 -20.719 -13.719 1 94.06 40 SER B CA 1
ATOM 1638 C C . SER B 1 40 ? 8.172 -21.594 -13.102 1 94.06 40 SER B C 1
ATOM 1640 O O . SER B 1 40 ? 9.273 -21.125 -12.805 1 94.06 40 SER B O 1
ATOM 1642 N N . PRO B 1 41 ? 7.844 -22.812 -12.82 1 92.25 41 PRO B N 1
ATOM 1643 C CA . PRO B 1 41 ? 6.637 -23.547 -13.188 1 92.25 41 PRO B CA 1
ATOM 1644 C C . PRO B 1 41 ? 5.574 -23.547 -12.094 1 92.25 41 PRO B C 1
ATOM 1646 O O . PRO B 1 41 ? 4.496 -24.109 -12.266 1 92.25 41 PRO B O 1
ATOM 1649 N N . SER B 1 42 ? 5.871 -22.984 -10.883 1 93.69 42 SER B N 1
ATOM 1650 C CA . SER B 1 42 ? 4.895 -22.984 -9.797 1 93.69 42 SER B CA 1
ATOM 1651 C C . SER B 1 42 ? 3.59 -22.328 -10.234 1 93.69 42 SER B C 1
ATOM 1653 O O . SER B 1 42 ? 2.504 -22.781 -9.875 1 93.69 42 SER B O 1
ATOM 1655 N N . LEU B 1 43 ? 3.766 -21.266 -11.031 1 95.19 43 LEU B N 1
ATOM 1656 C CA . LEU B 1 43 ? 2.645 -20.594 -11.68 1 95.19 43 LEU B CA 1
ATOM 1657 C C . LEU B 1 43 ? 2.893 -20.438 -13.172 1 95.19 43 LEU B C 1
ATOM 1659 O O . LEU B 1 43 ? 4.02 -20.188 -13.602 1 95.19 43 LEU B O 1
ATOM 1663 N N . ASN B 1 44 ? 1.862 -20.609 -13.945 1 94.38 44 ASN B N 1
ATOM 1664 C CA . ASN B 1 44 ? 1.946 -20.531 -15.398 1 94.38 44 ASN B CA 1
ATOM 1665 C C . ASN B 1 44 ? 3.018 -21.469 -15.945 1 94.38 44 ASN B C 1
ATOM 1667 O O . ASN B 1 44 ? 3.912 -21.031 -16.672 1 94.38 44 ASN B O 1
ATOM 1671 N N . PRO B 1 45 ? 2.893 -22.688 -15.641 1 91.81 45 PRO B N 1
ATOM 1672 C CA . PRO B 1 45 ? 3.873 -23.609 -16.234 1 91.81 45 PRO B CA 1
ATOM 1673 C C . PRO B 1 45 ? 3.801 -23.656 -17.75 1 91.81 45 PRO B C 1
ATOM 1675 O O . PRO B 1 45 ? 2.709 -23.578 -18.328 1 91.81 45 PRO B O 1
ATOM 1678 N N . VAL B 1 46 ? 4.902 -23.547 -18.344 1 80.56 46 VAL B N 1
ATOM 1679 C CA . VAL B 1 46 ? 4.953 -23.641 -19.812 1 80.56 46 VAL B CA 1
ATOM 1680 C C . VAL B 1 46 ? 4.777 -25.094 -20.234 1 80.56 46 VAL B C 1
ATOM 1682 O O . VAL B 1 46 ? 4.02 -25.391 -21.172 1 80.56 46 VAL B O 1
ATOM 1685 N N . THR B 1 47 ? 5.562 -25.906 -19.688 1 73.62 47 THR B N 1
ATOM 1686 C CA . THR B 1 47 ? 5.496 -27.344 -19.984 1 73.62 47 THR B CA 1
ATOM 1687 C C . THR B 1 47 ? 5.215 -28.141 -18.703 1 73.62 47 THR B C 1
ATOM 1689 O O . THR B 1 47 ? 5.504 -27.672 -17.609 1 73.62 47 THR B O 1
ATOM 1692 N N . ASP B 1 48 ? 4.246 -29.156 -18.969 1 61.97 48 ASP B N 1
ATOM 1693 C CA . ASP B 1 48 ? 4.043 -30.062 -17.844 1 61.97 48 ASP B CA 1
ATOM 1694 C C . ASP B 1 48 ? 5.352 -30.734 -17.422 1 61.97 48 ASP B C 1
ATOM 1696 O O . ASP B 1 48 ? 6.055 -31.297 -18.266 1 61.97 48 ASP B O 1
ATOM 1700 N N . GLU B 1 49 ? 5.754 -30.375 -16.219 1 57.53 49 GLU B N 1
ATOM 1701 C CA . GLU B 1 49 ? 7.027 -30.938 -15.789 1 57.53 49 GLU B CA 1
ATOM 1702 C C . GLU B 1 49 ? 7.012 -32.469 -15.875 1 57.53 49 GLU B C 1
ATOM 1704 O O . GLU B 1 49 ? 8.047 -33.094 -16.156 1 57.53 49 GLU B O 1
ATOM 1709 N N . VAL B 1 50 ? 5.883 -33.094 -15.625 1 58.91 50 VAL B N 1
ATOM 1710 C CA . VAL B 1 50 ? 5.816 -34.531 -15.555 1 58.91 50 VAL B CA 1
ATOM 1711 C C . VAL B 1 50 ? 5.664 -35.125 -16.953 1 58.91 50 VAL B C 1
ATOM 1713 O O . VAL B 1 50 ? 6.402 -36.031 -17.344 1 58.91 50 VAL B O 1
ATOM 1716 N N . SER B 1 51 ? 4.746 -34.531 -17.578 1 58.28 51 SER B N 1
ATOM 1717 C CA . SER B 1 51 ? 4.445 -35.188 -18.859 1 58.28 51 SER B CA 1
ATOM 1718 C C . SER B 1 51 ? 5.176 -34.5 -20.016 1 58.28 51 SER B C 1
ATOM 1720 O O . SER B 1 51 ? 5.312 -35.094 -21.094 1 58.28 51 SER B O 1
ATOM 1722 N N . GLY B 1 52 ? 5.871 -33.375 -19.719 1 59.53 52 GLY B N 1
ATOM 1723 C CA . GLY B 1 52 ? 6.539 -32.625 -20.766 1 59.53 52 GLY B CA 1
ATOM 1724 C C . GLY B 1 52 ? 5.574 -31.953 -21.734 1 59.53 52 GLY B C 1
ATOM 1725 O O . GLY B 1 52 ? 5.996 -31.281 -22.672 1 59.53 52 GLY B O 1
ATOM 1726 N N . SER B 1 53 ? 4.293 -32.281 -21.547 1 61.5 53 SER B N 1
ATOM 1727 C CA . SER B 1 53 ? 3.279 -31.734 -22.453 1 61.5 53 SER B CA 1
ATOM 1728 C C . SER B 1 53 ? 2.938 -30.297 -22.078 1 61.5 53 SER B C 1
ATOM 1730 O O . SER B 1 53 ? 3.148 -29.859 -20.938 1 61.5 53 SER B O 1
ATOM 1732 N N . ARG B 1 54 ? 2.74 -29.562 -23.297 1 61 54 ARG B N 1
ATOM 1733 C CA . ARG B 1 54 ? 2.365 -28.172 -23.078 1 61 54 ARG B CA 1
ATOM 1734 C C . ARG B 1 54 ? 1.186 -28.062 -22.125 1 61 54 ARG B C 1
ATOM 1736 O O . ARG B 1 54 ? 0.193 -28.781 -22.266 1 61 54 ARG B O 1
ATOM 1743 N N . VAL B 1 55 ? 1.524 -27.547 -21.047 1 62.72 55 VAL B N 1
ATOM 1744 C CA . VAL B 1 55 ? 0.454 -27.328 -20.094 1 62.72 55 VAL B CA 1
ATOM 1745 C C . VAL B 1 55 ? -0.511 -26.266 -20.625 1 62.72 55 VAL B C 1
ATOM 1747 O O . VAL B 1 55 ? -0.26 -25.656 -21.672 1 62.72 55 VAL B O 1
ATOM 1750 N N . SER B 1 56 ? -1.402 -25.734 -19.797 1 62.84 56 SER B N 1
ATOM 1751 C CA . SER B 1 56 ? -2.518 -24.844 -20.109 1 62.84 56 SER B CA 1
ATOM 1752 C C . SER B 1 56 ? -2.031 -23.562 -20.781 1 62.84 56 SER B C 1
ATOM 1754 O O . SER B 1 56 ? -0.976 -23.031 -20.438 1 62.84 56 SER B O 1
ATOM 1756 N N . THR B 1 57 ? -2.568 -23.281 -22 1 76 57 THR B N 1
ATOM 1757 C CA . THR B 1 57 ? -2.35 -22.062 -22.766 1 76 57 THR B CA 1
ATOM 1758 C C . THR B 1 57 ? -2.895 -20.844 -22.016 1 76 57 THR B C 1
ATOM 1760 O O . THR B 1 57 ? -2.65 -19.703 -22.406 1 76 57 THR B O 1
ATOM 1763 N N . PHE B 1 58 ? -3.527 -21.266 -20.812 1 87.12 58 PHE B N 1
ATOM 1764 C CA . PHE B 1 58 ? -4.172 -20.172 -20.109 1 87.12 58 PHE B CA 1
ATOM 1765 C C . PHE B 1 58 ? -3.326 -19.703 -18.922 1 87.12 58 PHE B C 1
ATOM 1767 O O . PHE B 1 58 ? -2.635 -20.516 -18.297 1 87.12 58 PHE B O 1
ATOM 1774 N N . ASP B 1 59 ? -3.43 -18.484 -18.719 1 93.38 59 ASP B N 1
ATOM 1775 C CA . ASP B 1 59 ? -2.797 -17.922 -17.516 1 93.38 59 ASP B CA 1
ATOM 1776 C C . ASP B 1 59 ? -3.48 -18.438 -16.25 1 93.38 59 ASP B C 1
ATOM 1778 O O . ASP B 1 59 ? -4.691 -18.656 -16.234 1 93.38 59 ASP B O 1
ATOM 1782 N N . ASP B 1 60 ? -2.707 -18.656 -15.258 1 96.25 60 ASP B N 1
ATOM 1783 C CA . ASP B 1 60 ? -3.26 -19 -13.953 1 96.25 60 ASP B CA 1
ATOM 1784 C C . ASP B 1 60 ? -3.977 -17.812 -13.328 1 96.25 60 ASP B C 1
ATOM 1786 O O . ASP B 1 60 ? -3.553 -16.672 -13.5 1 96.25 60 ASP B O 1
ATOM 1790 N N . TYR B 1 61 ? -5.039 -18.078 -12.68 1 97.19 61 TYR B N 1
ATOM 1791 C CA . TYR B 1 61 ? -5.652 -17.172 -11.719 1 97.19 61 TYR B CA 1
ATOM 1792 C C . TYR B 1 61 ? -5.457 -17.672 -10.289 1 97.19 61 TYR B C 1
ATOM 1794 O O . TYR B 1 61 ? -5.578 -18.859 -10.023 1 97.19 61 TYR B O 1
ATOM 1802 N N . VAL B 1 62 ? -5.156 -16.75 -9.406 1 98.25 62 VAL B N 1
ATOM 1803 C CA . VAL B 1 62 ? -4.785 -17.188 -8.062 1 98.25 62 VAL B CA 1
ATOM 1804 C C . VAL B 1 62 ? -5.668 -16.484 -7.031 1 98.25 62 VAL B C 1
ATOM 1806 O O . VAL B 1 62 ? -6.148 -15.367 -7.273 1 98.25 62 VAL B O 1
ATOM 1809 N N . LEU B 1 63 ? -5.859 -17.141 -5.984 1 98 63 LEU B N 1
ATOM 1810 C CA . LEU B 1 63 ? -6.523 -16.594 -4.812 1 98 63 LEU B CA 1
ATOM 1811 C C . LEU B 1 63 ? -5.523 -15.859 -3.918 1 98 63 LEU B C 1
ATOM 1813 O O . LEU B 1 63 ? -4.508 -16.438 -3.516 1 98 63 LEU B O 1
ATOM 1817 N N . VAL B 1 64 ? -5.852 -14.633 -3.668 1 97.75 64 VAL B N 1
ATOM 1818 C CA . VAL B 1 64 ? -4.969 -13.797 -2.867 1 97.75 64 VAL B CA 1
ATOM 1819 C C . VAL B 1 64 ? -5.645 -13.445 -1.545 1 97.75 64 VAL B C 1
ATOM 1821 O O . VAL B 1 64 ? -6.668 -12.758 -1.529 1 97.75 64 VAL B O 1
ATOM 1824 N N . GLU B 1 65 ? -5.102 -13.938 -0.482 1 96.62 65 GLU B N 1
ATOM 1825 C CA . GLU B 1 65 ? -5.656 -13.602 0.825 1 96.62 65 GLU B CA 1
ATOM 1826 C C . GLU B 1 65 ? -4.988 -12.359 1.405 1 96.62 65 GLU B C 1
ATOM 1828 O O . GLU B 1 65 ? -3.787 -12.148 1.221 1 96.62 65 GLU B O 1
ATOM 1833 N N . LYS B 1 66 ? -5.746 -11.531 2.148 1 94.19 66 LYS B N 1
ATOM 1834 C CA . LYS B 1 66 ? -5.242 -10.258 2.652 1 94.19 66 LYS B CA 1
ATOM 1835 C C . LYS B 1 66 ? -5.254 -10.227 4.176 1 94.19 66 LYS B C 1
ATOM 1837 O O . LYS B 1 66 ? -4.98 -9.188 4.781 1 94.19 66 LYS B O 1
ATOM 1842 N N . PHE B 1 67 ? -5.461 -11.328 4.824 1 91.44 67 PHE B N 1
ATOM 1843 C CA . PHE B 1 67 ? -5.414 -11.422 6.281 1 91.44 67 PHE B CA 1
ATOM 1844 C C . PHE B 1 67 ? -3.992 -11.219 6.789 1 91.44 67 PHE B C 1
ATOM 1846 O O . PHE B 1 67 ? -3.789 -10.703 7.891 1 91.44 67 PHE B O 1
ATOM 1853 N N . CYS B 1 68 ? -3.137 -11.617 5.91 1 91.06 68 CYS B N 1
ATOM 1854 C CA . CYS B 1 68 ? -1.725 -11.516 6.258 1 91.06 68 CYS B CA 1
ATOM 1855 C C . CYS B 1 68 ? -1.306 -10.062 6.434 1 91.06 68 CYS B C 1
ATOM 1857 O O . CYS B 1 68 ? -0.269 -9.781 7.039 1 91.06 68 CYS B O 1
ATOM 1859 N N . LEU B 1 69 ? -2.025 -9.148 5.926 1 89.31 69 LEU B N 1
ATOM 1860 C CA . LEU B 1 69 ? -1.648 -7.742 5.934 1 89.31 69 LEU B CA 1
ATOM 1861 C C . LEU B 1 69 ? -1.952 -7.105 7.285 1 89.31 69 LEU B C 1
ATOM 1863 O O . LEU B 1 69 ? -1.491 -6 7.574 1 89.31 69 LEU B O 1
ATOM 1867 N N . GLY B 1 70 ? -2.678 -7.781 8.086 1 85 70 GLY B N 1
ATOM 1868 C CA . GLY B 1 70 ? -2.949 -7.273 9.422 1 85 70 GLY B CA 1
ATOM 1869 C C . GLY B 1 70 ? -1.761 -7.395 10.359 1 85 70 GLY B C 1
ATOM 1870 O O . GLY B 1 70 ? -1.35 -6.41 10.977 1 85 70 GLY B O 1
ATOM 1871 N N . ARG B 1 71 ? -1.153 -8.523 10.289 1 83.88 71 ARG B N 1
ATOM 1872 C CA . ARG B 1 71 ? -0.049 -8.758 11.211 1 83.88 71 ARG B CA 1
ATOM 1873 C C . ARG B 1 71 ? 1.266 -8.938 10.461 1 83.88 71 ARG B C 1
ATOM 1875 O O . ARG B 1 71 ? 2.332 -9.016 11.078 1 83.88 71 ARG B O 1
ATOM 1882 N N . TYR B 1 72 ? 1.171 -8.961 9.219 1 86.69 72 TYR B N 1
ATOM 1883 C CA . TYR B 1 72 ? 2.342 -9.133 8.367 1 86.69 72 TYR B CA 1
ATOM 1884 C C . TYR B 1 72 ? 3.154 -10.352 8.797 1 86.69 72 TYR B C 1
ATOM 1886 O O . TYR B 1 72 ? 4.379 -10.273 8.914 1 86.69 72 TYR B O 1
ATOM 1894 N N . ARG B 1 73 ? 2.461 -11.352 9.055 1 87.88 73 ARG B N 1
ATOM 1895 C CA . ARG B 1 73 ? 3.1 -12.617 9.406 1 87.88 73 ARG B CA 1
ATOM 1896 C C . ARG B 1 73 ? 3.41 -13.438 8.156 1 87.88 73 ARG B C 1
ATOM 1898 O O . ARG B 1 73 ? 2.654 -14.344 7.797 1 87.88 73 ARG B O 1
ATOM 1905 N N . PHE B 1 74 ? 4.492 -13.102 7.551 1 95.5 74 PHE B N 1
ATOM 1906 C CA . PHE B 1 74 ? 4.949 -13.828 6.371 1 95.5 74 PHE B CA 1
ATOM 1907 C C . PHE B 1 74 ? 6.008 -14.859 6.75 1 95.5 74 PHE B C 1
ATOM 1909 O O . PHE B 1 74 ? 6.699 -14.703 7.758 1 95.5 74 PHE B O 1
ATOM 1916 N N . SER B 1 75 ? 6.047 -15.844 5.98 1 95.38 75 SER B N 1
ATOM 1917 C CA . SER B 1 75 ? 7.047 -16.891 6.156 1 95.38 75 SER B CA 1
ATOM 1918 C C . SER B 1 75 ? 7.883 -17.078 4.891 1 95.38 75 SER B C 1
ATOM 1920 O O . SER B 1 75 ? 7.453 -16.703 3.797 1 95.38 75 SER B O 1
ATOM 1922 N N . HIS B 1 76 ? 9.062 -17.641 5.16 1 95.94 76 HIS B N 1
ATOM 1923 C CA . HIS B 1 76 ? 9.852 -18.047 4 1 95.94 76 HIS B CA 1
ATOM 1924 C C . HIS B 1 76 ? 9.039 -18.969 3.084 1 95.94 76 HIS B C 1
ATOM 1926 O O . HIS B 1 76 ? 8.336 -19.859 3.559 1 95.94 76 HIS B O 1
ATOM 1932 N N . GLY B 1 77 ? 9.125 -18.672 1.837 1 96.94 77 GLY B N 1
ATOM 1933 C CA . GLY B 1 77 ? 8.477 -19.531 0.873 1 96.94 77 GLY B CA 1
ATOM 1934 C C . GLY B 1 77 ? 7.102 -19.047 0.46 1 96.94 77 GLY B C 1
ATOM 1935 O O . GLY B 1 77 ? 6.535 -19.516 -0.53 1 96.94 77 GLY B O 1
ATOM 1936 N N . ASP B 1 78 ? 6.578 -18.109 1.239 1 97.38 78 ASP B N 1
ATOM 1937 C CA . ASP B 1 78 ? 5.293 -17.531 0.853 1 97.38 78 ASP B CA 1
ATOM 1938 C C . ASP B 1 78 ? 5.379 -16.875 -0.522 1 97.38 78 ASP B C 1
ATOM 1940 O O . ASP B 1 78 ? 6.383 -16.25 -0.853 1 97.38 78 ASP B O 1
ATOM 1944 N N . VAL B 1 79 ? 4.379 -17.094 -1.334 1 98.19 79 VAL B N 1
ATOM 1945 C CA . VAL B 1 79 ? 4.234 -16.359 -2.582 1 98.19 79 VAL B CA 1
ATOM 1946 C C . VAL B 1 79 ? 3.344 -15.141 -2.357 1 98.19 79 VAL B C 1
ATOM 1948 O O . VAL B 1 79 ? 2.232 -15.258 -1.84 1 98.19 79 VAL B O 1
ATOM 1951 N N . VAL B 1 80 ? 3.838 -13.953 -2.768 1 98.25 80 VAL B N 1
ATOM 1952 C CA . VAL B 1 80 ? 3.113 -12.727 -2.443 1 98.25 80 VAL B CA 1
ATOM 1953 C C . VAL B 1 80 ? 2.967 -11.867 -3.695 1 98.25 80 VAL B C 1
ATOM 1955 O O . VAL B 1 80 ? 3.764 -11.984 -4.629 1 98.25 80 VAL B O 1
ATOM 1958 N N . ILE B 1 81 ? 1.925 -11.102 -3.707 1 97.88 81 ILE B N 1
ATOM 1959 C CA . ILE B 1 81 ? 1.738 -10.023 -4.668 1 97.88 81 ILE B CA 1
ATOM 1960 C C . ILE B 1 81 ? 2.086 -8.688 -4.016 1 97.88 81 ILE B C 1
ATOM 1962 O O . ILE B 1 81 ? 1.72 -8.438 -2.865 1 97.88 81 ILE B O 1
ATOM 1966 N N . PHE B 1 82 ? 2.811 -7.875 -4.699 1 97.38 82 PHE B N 1
ATOM 1967 C CA . PHE B 1 82 ? 3.182 -6.578 -4.152 1 97.38 82 PHE B CA 1
ATOM 1968 C C . PHE B 1 82 ? 3.264 -5.527 -5.254 1 97.38 82 PHE B C 1
ATOM 1970 O O . PHE B 1 82 ? 3.424 -5.867 -6.43 1 97.38 82 PHE B O 1
ATOM 1977 N N . THR B 1 83 ? 3.109 -4.27 -4.863 1 95.75 83 THR B N 1
ATOM 1978 C CA . THR B 1 83 ? 3.277 -3.162 -5.797 1 95.75 83 THR B CA 1
ATOM 1979 C C . THR B 1 83 ? 4.754 -2.961 -6.137 1 95.75 83 THR B C 1
ATOM 1981 O O . THR B 1 83 ? 5.605 -2.975 -5.246 1 95.75 83 THR B O 1
ATOM 1984 N N . SER B 1 84 ? 4.984 -2.816 -7.402 1 96.06 84 SER B N 1
ATOM 1985 C CA . SER B 1 84 ? 6.359 -2.586 -7.832 1 96.06 84 SER B CA 1
ATOM 1986 C C . SER B 1 84 ? 6.938 -1.328 -7.191 1 96.06 84 SER B C 1
ATOM 1988 O O . SER B 1 84 ? 6.289 -0.278 -7.184 1 96.06 84 SER B O 1
ATOM 1990 N N . PRO B 1 85 ? 8.148 -1.463 -6.621 1 94.75 85 PRO B N 1
ATOM 1991 C CA . PRO B 1 85 ? 8.773 -0.262 -6.062 1 94.75 85 PRO B CA 1
ATOM 1992 C C . PRO B 1 85 ? 9.117 0.775 -7.125 1 94.75 85 PRO B C 1
ATOM 1994 O O . PRO B 1 85 ? 9.211 1.968 -6.824 1 94.75 85 PRO B O 1
ATOM 1997 N N . THR B 1 86 ? 9.273 0.37 -8.367 1 93.81 86 THR B N 1
ATOM 1998 C CA . THR B 1 86 ? 9.766 1.268 -9.406 1 93.81 86 THR B CA 1
ATOM 1999 C C . THR B 1 86 ? 8.609 1.771 -10.273 1 93.81 86 THR B C 1
ATOM 2001 O O . THR B 1 86 ? 8.758 2.752 -11 1 93.81 86 THR B O 1
ATOM 2004 N N . ASN B 1 87 ? 7.531 1.069 -10.234 1 92.5 87 ASN B N 1
ATOM 2005 C CA . ASN B 1 87 ? 6.352 1.426 -11.023 1 92.5 87 ASN B CA 1
ATOM 2006 C C . ASN B 1 87 ? 5.062 1.154 -10.25 1 92.5 87 ASN B C 1
ATOM 2008 O O . ASN B 1 87 ? 4.594 0.016 -10.203 1 92.5 87 ASN B O 1
ATOM 2012 N N . HIS B 1 88 ? 4.469 2.197 -9.742 1 87.75 88 HIS B N 1
ATOM 2013 C CA . HIS B 1 88 ? 3.318 2.096 -8.852 1 87.75 88 HIS B CA 1
ATOM 2014 C C . HIS B 1 88 ? 2.125 1.462 -9.562 1 87.75 88 HIS B C 1
ATOM 2016 O O . HIS B 1 88 ? 1.175 1.022 -8.914 1 87.75 88 HIS B O 1
ATOM 2022 N N . LYS B 1 89 ? 2.121 1.314 -10.891 1 88.75 89 LYS B N 1
ATOM 2023 C CA . LYS B 1 89 ? 0.992 0.792 -11.656 1 88.75 89 LYS B CA 1
ATOM 2024 C C . LYS B 1 89 ? 1.109 -0.717 -11.844 1 88.75 89 LYS B C 1
ATOM 2026 O O . LYS B 1 89 ? 0.18 -1.358 -12.344 1 88.75 89 LYS B O 1
ATOM 2031 N N . GLU B 1 90 ? 2.207 -1.177 -11.438 1 93 90 GLU B N 1
ATOM 2032 C CA . GLU B 1 90 ? 2.459 -2.594 -11.68 1 93 90 GLU B CA 1
ATOM 2033 C C . GLU B 1 90 ? 2.449 -3.389 -10.375 1 93 90 GLU B C 1
ATOM 2035 O O . GLU B 1 90 ? 2.926 -2.908 -9.344 1 93 90 GLU B O 1
ATOM 2040 N N . ARG B 1 91 ? 1.885 -4.535 -10.484 1 95.25 91 ARG B N 1
ATOM 2041 C CA . ARG B 1 91 ? 1.969 -5.512 -9.398 1 95.25 91 ARG B CA 1
ATOM 2042 C C . ARG B 1 91 ? 2.84 -6.699 -9.805 1 95.25 91 ARG B C 1
ATOM 2044 O O . ARG B 1 91 ? 2.795 -7.148 -10.953 1 95.25 91 ARG B O 1
ATOM 2051 N N . HIS B 1 92 ? 3.623 -7.156 -8.883 1 97.38 92 HIS B N 1
ATOM 2052 C CA . HIS B 1 92 ? 4.473 -8.32 -9.094 1 97.38 92 HIS B CA 1
ATOM 2053 C C . HIS B 1 92 ? 4.07 -9.477 -8.188 1 97.38 92 HIS B C 1
ATOM 2055 O O . HIS B 1 92 ? 3.43 -9.258 -7.152 1 97.38 92 HIS B O 1
ATOM 2061 N N . ILE B 1 93 ? 4.359 -10.656 -8.641 1 98 93 ILE B N 1
ATOM 2062 C CA . ILE B 1 93 ? 4.172 -11.867 -7.855 1 98 93 ILE B CA 1
ATOM 2063 C C . ILE B 1 93 ? 5.504 -12.594 -7.699 1 98 93 ILE B C 1
ATOM 2065 O O . ILE B 1 93 ? 6.199 -12.859 -8.688 1 98 93 ILE B O 1
ATOM 2069 N N . LYS B 1 94 ? 5.965 -12.805 -6.496 1 97.56 94 LYS B N 1
ATOM 2070 C CA . LYS B 1 94 ? 7.262 -13.414 -6.203 1 97.56 94 LYS B CA 1
ATOM 2071 C C . LYS B 1 94 ? 7.207 -14.242 -4.926 1 97.56 94 LYS B C 1
ATOM 2073 O O . LYS B 1 94 ? 6.234 -14.164 -4.172 1 97.56 94 LYS B O 1
ATOM 2078 N N . ARG B 1 95 ? 8.227 -15.016 -4.734 1 97.69 95 ARG B N 1
ATOM 2079 C CA . ARG B 1 95 ? 8.352 -15.836 -3.533 1 97.69 95 ARG B CA 1
ATOM 2080 C C . ARG B 1 95 ? 9.281 -15.18 -2.52 1 97.69 95 ARG B C 1
ATOM 2082 O O . ARG B 1 95 ? 10.359 -14.695 -2.879 1 97.69 95 ARG B O 1
ATOM 2089 N N . ILE B 1 96 ? 8.852 -15.18 -1.261 1 97.31 96 ILE B N 1
ATOM 2090 C CA . ILE B 1 96 ? 9.695 -14.641 -0.197 1 97.31 96 ILE B CA 1
ATOM 2091 C C . ILE B 1 96 ? 10.844 -15.609 0.083 1 97.31 96 ILE B C 1
ATOM 2093 O O . ILE B 1 96 ? 10.617 -16.766 0.468 1 97.31 96 ILE B O 1
ATOM 2097 N N . ILE B 1 97 ? 12.047 -15.094 -0.114 1 96.19 97 ILE B N 1
ATOM 2098 C CA . ILE B 1 97 ? 13.25 -15.875 0.146 1 96.19 97 ILE B CA 1
ATOM 2099 C C . ILE B 1 97 ? 13.875 -15.438 1.465 1 96.19 97 ILE B C 1
ATOM 2101 O O . ILE B 1 97 ? 14.484 -16.25 2.174 1 96.19 97 ILE B O 1
ATOM 2105 N N . GLY B 1 98 ? 13.742 -14.188 1.772 1 96.25 98 GLY B N 1
ATOM 2106 C CA . GLY B 1 98 ? 14.328 -13.633 2.984 1 96.25 98 GLY B CA 1
ATOM 2107 C C . GLY B 1 98 ? 13.391 -12.68 3.713 1 96.25 98 GLY B C 1
ATOM 2108 O O . GLY B 1 98 ? 12.664 -11.922 3.082 1 96.25 98 GLY B O 1
ATOM 2109 N N . LEU B 1 99 ? 13.484 -12.734 5.016 1 96.5 99 LEU B N 1
ATOM 2110 C CA . LEU B 1 99 ? 12.734 -11.867 5.914 1 96.5 99 LEU B CA 1
ATOM 2111 C C . LEU B 1 99 ? 13.672 -10.969 6.711 1 96.5 99 LEU B C 1
ATOM 2113 O O . LEU B 1 99 ? 14.891 -11.109 6.633 1 96.5 99 LEU B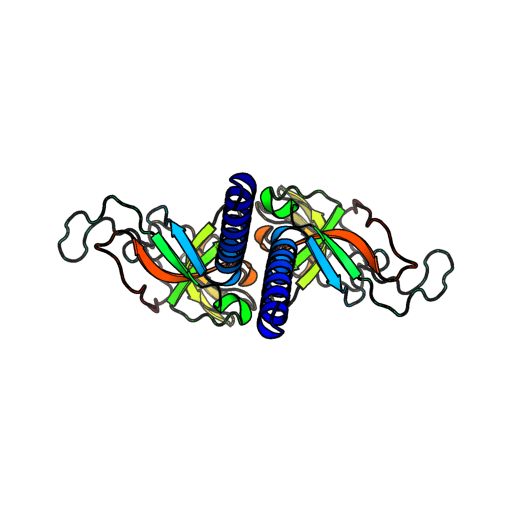 O 1
ATOM 2117 N N . PRO B 1 100 ? 13.023 -9.969 7.387 1 96 100 PRO B N 1
ATOM 2118 C CA . PRO B 1 100 ? 13.906 -9.047 8.109 1 96 100 PRO B CA 1
ATOM 2119 C C . PRO B 1 100 ? 14.93 -9.773 8.977 1 96 100 PRO B C 1
ATOM 2121 O O . PRO B 1 100 ? 14.578 -10.672 9.742 1 96 100 PRO B O 1
ATOM 2124 N N . GLY B 1 101 ? 16.172 -9.344 8.758 1 95.31 101 GLY B N 1
ATOM 2125 C CA . GLY B 1 101 ? 17.219 -9.914 9.578 1 95.31 101 GLY B CA 1
ATOM 2126 C C . GLY B 1 101 ? 17.906 -11.102 8.938 1 95.31 101 GLY B C 1
ATOM 2127 O O . GLY B 1 101 ? 19 -11.5 9.352 1 95.31 101 GLY B O 1
ATOM 2128 N N . ASP B 1 102 ? 17.359 -11.617 7.887 1 94.31 102 ASP B N 1
ATOM 2129 C CA . ASP B 1 102 ? 17.938 -12.773 7.211 1 94.31 102 ASP B CA 1
ATOM 2130 C C . ASP B 1 102 ? 19.141 -12.359 6.367 1 94.31 102 ASP B C 1
ATOM 2132 O O . ASP B 1 102 ? 19.219 -11.227 5.891 1 94.31 102 ASP B O 1
ATOM 2136 N N . TRP B 1 103 ? 20.031 -13.352 6.141 1 92.5 103 TRP B N 1
ATOM 2137 C CA . TRP B 1 103 ? 21.141 -13.188 5.207 1 92.5 103 TRP B CA 1
ATOM 2138 C C . TRP B 1 103 ? 20.828 -13.852 3.873 1 92.5 10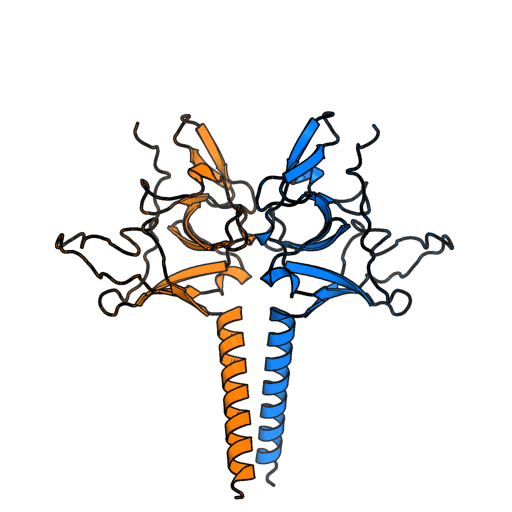3 TRP B C 1
ATOM 2140 O O . TRP B 1 103 ? 20.406 -15.008 3.834 1 92.5 103 TRP B O 1
ATOM 2150 N N . VAL B 1 104 ? 20.984 -13.008 2.844 1 90.62 104 VAL B N 1
ATOM 2151 C CA . VAL B 1 104 ? 20.703 -13.547 1.519 1 90.62 104 VAL B CA 1
ATOM 2152 C C . VAL B 1 104 ? 21.922 -13.359 0.611 1 90.62 104 VAL B C 1
ATOM 2154 O O . VAL B 1 104 ? 22.625 -12.352 0.713 1 90.62 104 VAL B O 1
ATOM 2157 N N . GLY B 1 105 ? 22.25 -14.398 -0.223 1 83.88 105 GLY B N 1
ATOM 2158 C CA . GLY B 1 105 ? 23.344 -14.312 -1.176 1 83.88 105 GLY B CA 1
ATOM 2159 C C . GLY B 1 105 ? 22.984 -13.57 -2.445 1 83.88 105 GLY B C 1
ATOM 2160 O O . GLY B 1 105 ? 21.891 -13.781 -3.002 1 83.88 105 GLY B O 1
ATOM 2161 N N . ILE B 1 106 ? 23.812 -12.422 -2.771 1 73.38 106 ILE B N 1
ATOM 2162 C CA . ILE B 1 106 ? 23.562 -11.672 -3.998 1 73.38 106 ILE B CA 1
ATOM 2163 C C . ILE B 1 106 ? 24.578 -12.086 -5.062 1 73.38 106 ILE B C 1
ATOM 2165 O O . ILE B 1 106 ? 25.75 -12.344 -4.75 1 73.38 106 ILE B O 1
ATOM 2169 N N . SER B 1 107 ? 24.094 -12.742 -6.129 1 61.97 107 SER B N 1
ATOM 2170 C CA . SER B 1 107 ? 24.828 -13.492 -7.145 1 61.97 107 SER B CA 1
ATOM 2171 C C . SER B 1 107 ? 26.141 -12.805 -7.5 1 61.97 107 SER B C 1
ATOM 2173 O O . SER B 1 107 ? 27.172 -13.461 -7.641 1 61.97 107 SER B O 1
ATOM 2175 N N . HIS B 1 108 ? 26.047 -11.57 -7.949 1 55.56 108 HIS B N 1
ATOM 2176 C CA . HIS B 1 108 ? 27.203 -11.18 -8.742 1 55.56 108 HIS B CA 1
ATOM 2177 C C . HIS B 1 108 ? 28.469 -11.172 -7.898 1 55.56 108 HIS B C 1
ATOM 2179 O O . HIS B 1 108 ? 29.578 -11.312 -8.43 1 55.56 108 HIS B O 1
ATOM 2185 N N . ILE B 1 109 ? 28.453 -10.82 -6.672 1 52.03 109 ILE B N 1
ATOM 2186 C CA . ILE B 1 109 ? 29.766 -10.539 -6.098 1 52.03 109 ILE B CA 1
ATOM 2187 C C . ILE B 1 109 ? 29.969 -11.375 -4.832 1 52.03 109 ILE B C 1
ATOM 2189 O O . ILE B 1 109 ? 30.891 -11.117 -4.055 1 52.03 109 ILE B O 1
ATOM 2193 N N . ASP B 1 110 ? 29.516 -12.719 -4.91 1 61.53 110 ASP B N 1
ATOM 2194 C CA . ASP B 1 110 ? 29.812 -13.422 -3.662 1 61.53 110 ASP B CA 1
ATOM 2195 C C . ASP B 1 110 ? 29.516 -12.531 -2.455 1 61.53 110 ASP B C 1
ATOM 2197 O O . ASP B 1 110 ? 30.219 -12.594 -1.445 1 61.53 110 ASP B O 1
ATOM 2201 N N . ASP B 1 111 ? 28.672 -11.602 -2.662 1 75.38 111 ASP B N 1
ATOM 2202 C CA . ASP B 1 111 ? 28.375 -10.695 -1.552 1 75.38 111 ASP B CA 1
ATOM 2203 C C . ASP B 1 111 ? 27.047 -11.078 -0.876 1 75.38 111 ASP B C 1
ATOM 2205 O O . ASP B 1 111 ? 26.188 -11.703 -1.497 1 75.38 111 ASP B O 1
ATOM 2209 N N . VAL B 1 112 ? 27.156 -11.133 0.443 1 85.31 112 VAL B N 1
ATOM 2210 C CA . VAL B 1 112 ? 26.016 -11.406 1.308 1 85.31 112 VAL B CA 1
ATOM 2211 C C . VAL B 1 112 ? 25.453 -10.102 1.862 1 85.31 112 VAL B C 1
ATOM 2213 O O . VAL B 1 112 ? 26.203 -9.156 2.115 1 85.31 112 VAL B O 1
ATOM 2216 N N . MET B 1 113 ? 24.094 -10.125 1.831 1 88.56 113 MET B N 1
ATOM 2217 C CA . MET B 1 113 ? 23.469 -8.938 2.408 1 88.56 113 MET B CA 1
ATOM 2218 C C . MET B 1 113 ? 22.406 -9.336 3.439 1 88.56 113 MET B C 1
ATOM 2220 O O . MET B 1 113 ? 21.719 -10.344 3.283 1 88.56 113 MET B O 1
ATOM 2224 N N . ARG B 1 114 ? 22.344 -8.5 4.461 1 94.25 114 ARG B N 1
ATOM 2225 C CA . ARG B 1 114 ? 21.312 -8.688 5.473 1 94.25 114 ARG B CA 1
ATOM 2226 C C . ARG B 1 114 ? 20.047 -7.934 5.098 1 94.25 114 ARG B C 1
ATOM 2228 O O . ARG B 1 114 ? 20.078 -6.734 4.816 1 94.25 114 ARG B O 1
ATOM 2235 N N . VAL B 1 115 ? 18.984 -8.602 5.094 1 95.88 115 VAL B N 1
ATOM 2236 C CA . VAL B 1 115 ? 17.719 -7.965 4.766 1 95.88 115 VAL B CA 1
ATOM 2237 C C . VAL B 1 115 ? 17.359 -6.938 5.84 1 95.88 115 VAL B C 1
ATOM 2239 O O . VAL B 1 115 ? 17.266 -7.277 7.02 1 95.88 115 VAL B O 1
ATOM 2242 N N . PRO B 1 116 ? 17.141 -5.734 5.445 1 95.75 116 PRO B N 1
ATOM 2243 C CA . PRO B 1 116 ? 16.844 -4.695 6.434 1 95.75 116 PRO B CA 1
ATOM 2244 C C . PRO B 1 116 ? 15.5 -4.902 7.129 1 95.75 116 PRO B C 1
ATOM 2246 O O . PRO B 1 116 ? 14.633 -5.605 6.602 1 95.75 116 PRO B O 1
ATOM 2249 N N . GLU B 1 117 ? 15.406 -4.246 8.328 1 94.56 117 GLU B N 1
ATOM 2250 C CA . GLU B 1 117 ? 14.117 -4.258 9.016 1 94.56 117 GLU B CA 1
ATOM 2251 C C . GLU B 1 117 ? 13.016 -3.666 8.133 1 94.56 117 GLU B C 1
ATOM 2253 O O . GLU B 1 117 ? 13.242 -2.67 7.441 1 94.56 117 GLU B O 1
ATOM 2258 N N . GLY B 1 118 ? 11.852 -4.332 8.172 1 95.19 118 GLY B N 1
ATOM 2259 C CA . GLY B 1 118 ? 10.711 -3.846 7.414 1 95.19 118 GLY B CA 1
ATOM 2260 C C . GLY B 1 118 ? 10.758 -4.234 5.949 1 95.19 118 GLY B C 1
ATOM 2261 O O . GLY B 1 118 ? 9.93 -3.783 5.156 1 95.19 118 GLY B O 1
ATOM 2262 N N . HIS B 1 119 ? 11.773 -5.012 5.605 1 97.31 119 HIS B N 1
ATOM 2263 C CA . HIS B 1 119 ? 11.914 -5.41 4.211 1 97.31 119 HIS B CA 1
ATOM 2264 C C . HIS B 1 119 ? 11.914 -6.926 4.066 1 97.31 119 HIS B C 1
ATOM 2266 O O . HIS B 1 119 ? 12.047 -7.648 5.059 1 97.31 119 HIS B O 1
ATOM 2272 N N . CYS B 1 120 ? 11.711 -7.352 2.838 1 97.12 120 CYS B N 1
ATOM 2273 C CA . CYS B 1 120 ? 11.875 -8.758 2.494 1 97.12 120 CYS B CA 1
ATOM 2274 C C . CYS B 1 120 ? 12.602 -8.914 1.164 1 97.12 120 CYS B C 1
ATOM 2276 O O . CYS B 1 120 ? 12.734 -7.953 0.408 1 97.12 120 CYS B O 1
ATOM 2278 N N . TRP B 1 121 ? 13.164 -10.094 1.019 1 96.56 121 TRP B N 1
ATOM 2279 C CA . TRP B 1 121 ? 13.812 -10.492 -0.227 1 96.56 121 TRP B CA 1
ATOM 2280 C C . TRP B 1 121 ? 12.945 -11.469 -1.009 1 96.56 121 TRP B C 1
ATOM 2282 O O . TRP B 1 121 ? 12.539 -12.508 -0.482 1 96.56 121 TRP B O 1
ATOM 2292 N N . VAL B 1 122 ? 12.656 -11.016 -2.236 1 97.06 122 VAL B N 1
ATOM 2293 C CA . VAL B 1 122 ? 11.734 -11.844 -3.012 1 97.06 122 VAL B CA 1
ATOM 2294 C C . VAL B 1 122 ? 12.398 -12.266 -4.32 1 97.06 122 VAL B C 1
ATOM 2296 O O . VAL B 1 122 ? 13.188 -11.508 -4.898 1 97.06 122 VAL B O 1
ATOM 2299 N N . GLU B 1 123 ? 12.055 -13.453 -4.816 1 95.81 123 GLU B N 1
ATOM 2300 C CA . GLU B 1 123 ? 12.57 -13.977 -6.078 1 95.81 123 GLU B CA 1
ATOM 2301 C C . GLU B 1 123 ? 11.484 -14.727 -6.844 1 95.81 123 GLU B C 1
ATOM 2303 O O . GLU B 1 123 ? 10.555 -15.266 -6.242 1 95.81 123 GLU B O 1
ATOM 2308 N N . GLY B 1 124 ? 11.586 -14.68 -8.148 1 95.88 124 GLY B N 1
ATOM 2309 C CA . GLY B 1 124 ? 10.758 -15.562 -8.961 1 95.88 124 GLY B CA 1
ATOM 2310 C C . GLY B 1 124 ? 11.211 -17 -8.922 1 95.88 124 GLY B C 1
ATOM 2311 O O . GLY B 1 124 ? 12.391 -17.281 -8.719 1 95.88 124 GLY B O 1
ATOM 2312 N N . ASP B 1 125 ? 10.234 -17.812 -9.18 1 94 125 ASP B N 1
ATOM 2313 C CA . ASP B 1 125 ? 10.578 -19.234 -9.234 1 94 125 ASP B CA 1
ATOM 2314 C C . ASP B 1 125 ? 11.32 -19.562 -10.531 1 94 125 ASP B C 1
ATOM 2316 O O . ASP B 1 125 ? 12.031 -20.562 -10.602 1 94 125 ASP B O 1
ATOM 2320 N N . ASN B 1 126 ? 11.008 -18.734 -11.531 1 92.06 126 ASN B N 1
ATOM 2321 C CA . ASN B 1 126 ? 11.812 -18.797 -12.75 1 92.06 126 ASN B CA 1
ATOM 2322 C C . ASN B 1 126 ? 13.039 -17.906 -12.656 1 92.06 126 ASN B C 1
ATOM 2324 O O . ASN B 1 126 ? 12.992 -16.734 -13.023 1 92.06 126 ASN B O 1
ATOM 2328 N N . LEU B 1 127 ? 14.086 -18.438 -12.227 1 85.38 127 LEU B N 1
ATOM 2329 C CA . LEU B 1 127 ? 15.281 -17.688 -11.867 1 85.38 127 LEU B CA 1
ATOM 2330 C C . LEU B 1 127 ? 15.859 -16.969 -13.078 1 85.38 127 LEU B C 1
ATOM 2332 O O . LEU B 1 127 ? 16.516 -15.938 -12.945 1 85.38 127 LEU B O 1
ATOM 2336 N N . LEU B 1 128 ? 15.609 -17.5 -14.203 1 84.62 128 LEU B N 1
ATOM 2337 C CA . LEU B 1 128 ? 16.219 -16.984 -15.422 1 84.62 128 LEU B CA 1
ATOM 2338 C C . LEU B 1 128 ? 15.398 -15.828 -15.992 1 84.62 128 LEU B C 1
ATOM 2340 O O . LEU B 1 128 ? 15.914 -15.016 -16.766 1 84.62 128 LEU B O 1
ATOM 2344 N N . SER B 1 129 ? 14.258 -15.758 -15.641 1 88.19 129 SER B N 1
ATOM 2345 C CA . SER B 1 129 ? 13.367 -14.773 -16.25 1 88.19 129 SER B CA 1
ATOM 2346 C C . SER B 1 129 ? 12.5 -14.094 -15.188 1 88.19 129 SER B C 1
ATOM 2348 O O . SER B 1 129 ? 11.281 -14.297 -15.156 1 88.19 129 SER B O 1
ATOM 2350 N N . SER B 1 130 ? 13.102 -13.367 -14.25 1 92 130 SER B N 1
ATOM 2351 C CA . SER B 1 130 ? 12.336 -12.695 -13.203 1 92 130 SER B CA 1
ATOM 2352 C C . SER B 1 130 ? 12.984 -11.375 -12.805 1 92 130 SER B C 1
ATOM 2354 O O . SER B 1 130 ? 14.211 -11.305 -12.641 1 92 130 SER B O 1
ATOM 2356 N N . LEU B 1 131 ? 12.242 -10.32 -12.836 1 91.75 131 LEU B N 1
ATOM 2357 C CA . LEU B 1 131 ? 12.633 -9.07 -12.188 1 91.75 131 LEU B CA 1
ATOM 2358 C C . LEU B 1 131 ? 12.258 -9.078 -10.711 1 91.75 131 LEU B C 1
ATOM 2360 O O . LEU B 1 131 ? 11.086 -8.977 -10.367 1 91.75 131 LEU B O 1
ATOM 2364 N N . ASP B 1 132 ? 13.312 -9.242 -9.898 1 94.56 132 ASP B N 1
ATOM 2365 C CA . ASP B 1 132 ? 13.031 -9.414 -8.477 1 94.56 132 ASP B CA 1
ATOM 2366 C C . ASP B 1 132 ? 14.141 -8.805 -7.625 1 94.56 132 ASP B C 1
ATOM 2368 O O . ASP B 1 132 ? 14.836 -7.883 -8.055 1 94.56 132 ASP B O 1
ATOM 2372 N N . SER B 1 133 ? 14.281 -9.242 -6.418 1 94.94 133 SER B N 1
ATOM 2373 C CA . SER B 1 133 ? 15.141 -8.555 -5.457 1 94.94 133 SER B CA 1
ATOM 2374 C C . SER B 1 133 ? 16.594 -8.586 -5.898 1 94.94 133 SER B C 1
ATOM 2376 O O . SER B 1 133 ? 17.391 -7.754 -5.461 1 94.94 133 SER B O 1
ATOM 2378 N N . ARG B 1 134 ? 16.984 -9.484 -6.785 1 91.38 134 ARG B N 1
ATOM 2379 C CA . ARG B 1 134 ? 18.344 -9.531 -7.285 1 91.38 134 ARG B CA 1
ATOM 2380 C C . ARG B 1 134 ? 18.688 -8.25 -8.047 1 91.38 134 ARG B C 1
ATOM 2382 O O . ARG B 1 134 ? 19.844 -7.797 -8.023 1 91.38 134 ARG B O 1
ATOM 2389 N N . SER B 1 135 ? 17.672 -7.68 -8.609 1 90.44 135 SER B N 1
ATOM 2390 C CA . SER B 1 135 ? 17.859 -6.438 -9.352 1 90.44 135 SER B CA 1
ATOM 2391 C C . SER B 1 135 ? 17.281 -5.246 -8.586 1 90.44 135 SER B C 1
ATOM 2393 O O . SER B 1 135 ? 17.859 -4.156 -8.609 1 90.44 135 SER B O 1
ATOM 2395 N N . LEU B 1 136 ? 16.25 -5.449 -7.84 1 91.88 136 LEU B N 1
ATOM 2396 C CA . LEU B 1 136 ? 15.5 -4.355 -7.219 1 91.88 136 LEU B CA 1
ATOM 2397 C C . LEU B 1 136 ? 15.992 -4.098 -5.801 1 91.88 136 LEU B C 1
ATOM 2399 O O . LEU B 1 136 ? 15.742 -3.031 -5.234 1 91.88 136 LEU B O 1
ATOM 2403 N N . GLY B 1 137 ? 16.688 -5.09 -5.238 1 92.62 137 GLY B N 1
ATOM 2404 C CA . GLY B 1 137 ? 16.984 -5.031 -3.812 1 92.62 137 GLY B CA 1
ATOM 2405 C C . GLY B 1 137 ? 15.812 -5.473 -2.949 1 92.62 137 GLY B C 1
ATOM 2406 O O . GLY B 1 137 ? 14.773 -5.879 -3.465 1 92.62 137 GLY B O 1
ATOM 2407 N N . PRO B 1 138 ? 16.078 -5.395 -1.606 1 95.69 138 PRO B N 1
ATOM 2408 C CA . PRO B 1 138 ? 14.961 -5.723 -0.715 1 95.69 138 PRO B CA 1
ATOM 2409 C C . PRO B 1 138 ? 13.766 -4.793 -0.897 1 95.69 138 PRO B C 1
ATOM 2411 O O . PRO B 1 138 ? 13.938 -3.602 -1.167 1 95.69 138 PRO B O 1
ATOM 2414 N N . ILE B 1 139 ? 12.633 -5.348 -0.77 1 96.06 139 ILE B N 1
ATOM 2415 C CA . ILE B 1 139 ? 11.453 -4.512 -0.939 1 96.06 139 ILE B CA 1
ATOM 2416 C C . ILE B 1 139 ? 10.766 -4.305 0.41 1 96.06 139 ILE B C 1
ATOM 2418 O O . ILE B 1 139 ? 10.75 -5.211 1.248 1 96.06 139 ILE B O 1
ATOM 2422 N N . PRO B 1 140 ? 10.227 -3.084 0.647 1 96.44 140 PRO B N 1
ATOM 2423 C CA . PRO B 1 140 ? 9.477 -2.881 1.889 1 96.44 140 PRO B CA 1
ATOM 2424 C C . PRO B 1 140 ? 8.273 -3.814 2.008 1 96.44 140 PRO B C 1
ATOM 2426 O O . PRO B 1 140 ? 7.539 -4.008 1.036 1 96.44 140 PRO B O 1
ATOM 2429 N N . LEU B 1 141 ? 8.062 -4.305 3.223 1 96.94 141 LEU B N 1
ATOM 2430 C CA . LEU B 1 141 ? 6.91 -5.156 3.488 1 96.94 141 LEU B CA 1
ATOM 2431 C C . LEU B 1 141 ? 5.609 -4.402 3.238 1 96.94 141 LEU B C 1
ATOM 2433 O O . LEU B 1 141 ? 4.605 -5.004 2.85 1 96.94 141 LEU B O 1
ATOM 2437 N N . GLY B 1 142 ? 5.691 -3.141 3.367 1 95.25 142 GLY B N 1
ATOM 2438 C CA . GLY B 1 142 ? 4.512 -2.311 3.189 1 95.25 142 GLY B CA 1
ATOM 2439 C C . GLY B 1 142 ? 3.984 -2.32 1.766 1 95.25 142 GLY B C 1
ATOM 2440 O O . GLY B 1 142 ? 2.857 -1.892 1.513 1 95.25 142 GLY B O 1
ATOM 2441 N N . LEU B 1 143 ? 4.723 -2.795 0.837 1 96.69 143 LEU B N 1
ATOM 2442 C CA . LEU B 1 143 ? 4.309 -2.848 -0.561 1 96.69 143 LEU B CA 1
ATOM 2443 C C . LEU B 1 143 ? 3.502 -4.113 -0.842 1 96.69 143 LEU B C 1
ATOM 2445 O O . LEU B 1 143 ? 2.857 -4.223 -1.887 1 96.69 143 LEU B O 1
ATOM 2449 N N . ILE B 1 144 ? 3.543 -5.062 0.053 1 96.94 144 ILE B N 1
ATOM 2450 C CA . ILE B 1 144 ? 2.836 -6.32 -0.156 1 96.94 144 ILE B CA 1
ATOM 2451 C C . ILE B 1 144 ? 1.328 -6.082 -0.084 1 96.94 144 ILE B C 1
ATOM 2453 O O . ILE B 1 144 ? 0.849 -5.359 0.793 1 96.94 144 ILE B O 1
ATOM 2457 N N . ARG B 1 145 ? 0.66 -6.715 -1.024 1 95.62 145 ARG B N 1
ATOM 2458 C CA . ARG B 1 145 ? -0.783 -6.523 -1.133 1 95.62 145 ARG B CA 1
ATOM 2459 C C . ARG B 1 145 ? -1.534 -7.789 -0.73 1 95.62 145 ARG B C 1
ATOM 2461 O O . ARG B 1 145 ? -2.746 -7.754 -0.512 1 95.62 145 ARG B O 1
ATOM 2468 N N . GLY B 1 146 ? -0.877 -8.859 -0.639 1 97.06 146 GLY B N 1
ATOM 2469 C CA . GLY B 1 146 ? -1.496 -10.109 -0.222 1 97.06 146 GLY B CA 1
ATOM 2470 C C . GLY B 1 146 ? -0.617 -11.32 -0.465 1 97.06 146 GLY B C 1
ATOM 2471 O O . GLY B 1 146 ? 0.467 -11.203 -1.041 1 97.06 146 GLY B O 1
ATOM 2472 N N . ARG B 1 147 ? -1.175 -12.445 0.011 1 97.69 147 ARG B N 1
ATOM 2473 C CA . ARG B 1 147 ? -0.484 -13.727 -0.119 1 97.69 147 ARG B CA 1
ATOM 2474 C C . ARG B 1 147 ? -1.271 -14.68 -1.005 1 97.69 147 ARG B C 1
ATOM 2476 O O . ARG B 1 147 ? -2.486 -14.828 -0.848 1 97.69 147 ARG B O 1
ATOM 2483 N N . VAL B 1 148 ? -0.553 -15.266 -1.936 1 98.12 148 VAL B N 1
ATOM 2484 C CA . VAL B 1 148 ? -1.171 -16.25 -2.826 1 98.12 148 VAL B CA 1
ATOM 2485 C C . VAL B 1 148 ? -1.303 -17.594 -2.111 1 98.12 148 VAL B C 1
ATOM 2487 O O . VAL B 1 148 ? -0.319 -18.125 -1.597 1 98.12 148 VAL B O 1
ATOM 2490 N N . THR B 1 149 ? -2.51 -18.172 -2.15 1 97.38 149 THR B N 1
ATOM 2491 C CA . THR B 1 149 ? -2.705 -19.406 -1.413 1 97.38 149 THR B CA 1
ATOM 2492 C C . THR B 1 149 ? -3.061 -20.547 -2.363 1 97.38 149 THR B C 1
ATOM 2494 O O . THR B 1 149 ? -2.637 -21.688 -2.158 1 97.38 149 THR B O 1
ATOM 2497 N N . HIS B 1 150 ? -3.812 -20.234 -3.438 1 98.31 150 HIS B N 1
ATOM 2498 C CA . HIS B 1 150 ? -4.285 -21.281 -4.336 1 98.31 150 HIS B CA 1
ATOM 2499 C C . HIS B 1 150 ? -4.305 -20.797 -5.781 1 98.31 150 HIS B C 1
ATOM 2501 O O . HIS B 1 150 ? -4.492 -19.609 -6.043 1 98.31 150 HIS B O 1
ATOM 2507 N N . VAL B 1 151 ? -4.066 -21.703 -6.668 1 97.44 151 VAL B N 1
ATOM 2508 C CA . VAL B 1 151 ? -4.496 -21.531 -8.047 1 97.44 151 VAL B CA 1
ATOM 2509 C C . VAL B 1 151 ? -5.969 -21.906 -8.188 1 97.44 151 VAL B C 1
ATOM 2511 O O . VAL B 1 151 ? -6.387 -22.969 -7.719 1 97.44 151 VAL B O 1
ATOM 2514 N N . VAL B 1 152 ? -6.773 -21.016 -8.82 1 97.88 152 VAL B N 1
ATOM 2515 C CA . VAL B 1 152 ? -8.203 -21.297 -8.852 1 97.88 152 VAL B CA 1
ATOM 2516 C C . VAL B 1 152 ? -8.664 -21.453 -10.305 1 97.88 152 VAL B C 1
ATOM 2518 O O . VAL B 1 152 ? -9.828 -21.781 -10.555 1 97.88 152 VAL B O 1
ATOM 2521 N N . TRP B 1 153 ? -7.82 -21.078 -11.211 1 95.19 153 TRP B N 1
ATOM 2522 C CA . TRP B 1 153 ? -8.047 -21.266 -12.641 1 95.19 153 TRP B CA 1
ATOM 2523 C C . TRP B 1 153 ? -6.723 -21.359 -13.391 1 95.19 153 TRP B C 1
ATOM 2525 O O . TRP B 1 153 ? -5.754 -20.672 -13.055 1 95.19 153 TRP B O 1
ATOM 2535 N N . PRO B 1 154 ? -6.766 -22.234 -14.383 1 94.25 154 PRO B N 1
ATOM 2536 C CA . PRO B 1 154 ? -7.781 -23.094 -14.984 1 94.25 154 PRO B CA 1
ATOM 2537 C C . PRO B 1 154 ? -8.117 -24.312 -14.125 1 94.25 154 PRO B C 1
ATOM 2539 O O . PRO B 1 154 ? -7.402 -24.609 -13.164 1 94.25 154 PRO B O 1
ATOM 2542 N N . PRO B 1 155 ? -9.227 -25.047 -14.461 1 93.25 155 PRO B N 1
ATOM 2543 C CA . PRO B 1 155 ? -9.695 -26.156 -13.633 1 93.25 155 PRO B CA 1
ATOM 2544 C C . PRO B 1 155 ? -8.633 -27.25 -13.461 1 93.25 155 PRO B C 1
ATOM 2546 O O . PRO B 1 155 ? -8.531 -27.844 -12.383 1 93.25 155 PRO B O 1
ATOM 2549 N N . SER B 1 156 ? -7.852 -27.469 -14.422 1 91.62 156 SER B N 1
ATOM 2550 C CA . SER B 1 156 ? -6.855 -28.547 -14.383 1 91.62 156 SER B CA 1
ATOM 2551 C C . SER B 1 156 ? -5.727 -28.203 -13.414 1 91.62 156 SER B C 1
ATOM 2553 O O . SER B 1 156 ? -4.945 -29.094 -13.039 1 91.62 156 SER B O 1
ATOM 2555 N N . ARG B 1 157 ? -5.688 -26.938 -12.922 1 93.25 157 ARG B N 1
ATOM 2556 C CA . ARG B 1 157 ? -4.555 -26.531 -12.102 1 93.25 157 ARG B CA 1
ATOM 2557 C C . ARG B 1 157 ? -5.012 -26.094 -10.711 1 93.25 157 ARG B C 1
ATOM 2559 O O . ARG B 1 157 ? -4.211 -25.594 -9.914 1 93.25 157 ARG B O 1
ATOM 2566 N N . ILE B 1 158 ? -6.16 -26.297 -10.469 1 95.06 158 ILE B N 1
ATOM 2567 C CA . ILE B 1 158 ? -6.695 -25.875 -9.18 1 95.06 158 ILE B CA 1
ATOM 2568 C C . ILE B 1 158 ? -5.973 -26.609 -8.055 1 95.06 158 ILE B C 1
ATOM 2570 O O . ILE B 1 158 ? -5.828 -27.828 -8.094 1 95.06 158 ILE B O 1
ATOM 2574 N N . GLY B 1 159 ? -5.473 -25.812 -7.125 1 96.62 159 GLY B N 1
ATOM 2575 C CA . GLY B 1 159 ? -4.754 -26.422 -6.012 1 96.62 159 GLY B CA 1
ATOM 2576 C C . GLY B 1 159 ? -3.986 -25.406 -5.18 1 96.62 159 GLY B C 1
ATOM 2577 O O . GLY B 1 159 ? -3.908 -24.234 -5.539 1 96.62 159 GLY B O 1
ATOM 2578 N N . ARG B 1 160 ? -3.469 -25.875 -4.152 1 96.81 160 ARG B N 1
ATOM 2579 C CA . ARG B 1 160 ? -2.742 -25.031 -3.211 1 96.81 160 ARG B CA 1
ATOM 2580 C C . ARG B 1 160 ? -1.368 -24.656 -3.758 1 96.81 160 ARG B C 1
ATOM 2582 O O . ARG B 1 160 ? -0.696 -25.484 -4.379 1 96.81 160 ARG B O 1
ATOM 2589 N N . VAL B 1 161 ? -1.037 -23.422 -3.58 1 95.62 161 VAL B N 1
ATOM 2590 C CA . VAL B 1 161 ? 0.328 -23 -3.879 1 95.62 161 VAL B CA 1
ATOM 2591 C C . VAL B 1 161 ? 1.248 -23.375 -2.717 1 95.62 161 VAL B C 1
ATOM 2593 O O . VAL B 1 161 ? 1.086 -22.859 -1.604 1 95.62 161 VAL B O 1
ATOM 2596 N N . LYS B 1 162 ? 2.213 -24.125 -2.969 1 90.12 162 LYS B N 1
ATOM 2597 C CA . LYS B 1 162 ? 3.084 -24.672 -1.933 1 90.12 162 LYS B CA 1
ATOM 2598 C C . LYS B 1 162 ? 4.113 -23.641 -1.478 1 90.12 162 LYS B C 1
ATOM 2600 O O . LYS B 1 162 ? 4.625 -22.875 -2.289 1 90.12 162 LYS B O 1
ATOM 2605 N N . ARG B 1 163 ? 4.32 -23.672 -0.154 1 87.69 163 ARG B N 1
ATOM 2606 C CA . ARG B 1 163 ? 5.434 -22.922 0.395 1 87.69 163 ARG B CA 1
ATOM 2607 C C . ARG B 1 163 ? 6.75 -23.672 0.214 1 87.69 163 ARG B C 1
ATOM 2609 O O . ARG B 1 163 ? 6.906 -24.781 0.704 1 87.69 163 ARG B O 1
ATOM 2616 N N . GLU B 1 164 ? 7.602 -23.156 -0.614 1 84.06 164 GLU B N 1
ATOM 2617 C CA . GLU B 1 164 ? 8.891 -23.781 -0.844 1 84.06 164 GLU B CA 1
ATOM 2618 C C . GLU B 1 164 ? 10.039 -22.875 -0.425 1 84.06 164 GLU B C 1
ATOM 2620 O O . GLU B 1 164 ? 10.18 -21.766 -0.94 1 84.06 164 GLU B O 1
ATOM 2625 N N . ILE B 1 165 ? 10.805 -23.406 0.554 1 82.88 165 ILE B N 1
ATOM 2626 C CA . ILE B 1 165 ? 11.938 -22.625 1.043 1 82.88 165 ILE B CA 1
ATOM 2627 C C . ILE B 1 165 ? 13.148 -22.859 0.143 1 82.88 165 ILE B C 1
ATOM 2629 O O . ILE B 1 165 ? 13.625 -23.984 0.011 1 82.88 165 ILE B O 1
ATOM 2633 N N . ARG B 1 166 ? 13.375 -21.859 -0.695 1 72.56 166 ARG B N 1
ATOM 2634 C CA . ARG B 1 166 ? 14.547 -21.969 -1.565 1 72.56 166 ARG B CA 1
ATOM 2635 C C . ARG B 1 166 ? 15.734 -21.219 -0.985 1 72.56 166 ARG B C 1
ATOM 2637 O O . ARG B 1 166 ? 15.562 -20.188 -0.33 1 72.56 166 ARG B O 1
ATOM 2644 N N . GLN B 1 167 ? 16.875 -21.953 -0.996 1 65.69 167 GLN B N 1
ATOM 2645 C CA . GLN B 1 167 ? 18.078 -21.219 -0.62 1 65.69 167 GLN B CA 1
ATOM 2646 C C . GLN B 1 167 ? 18.391 -20.109 -1.623 1 65.69 167 GLN B C 1
ATOM 2648 O O . GLN B 1 167 ? 18.094 -20.25 -2.812 1 65.69 167 GLN B O 1
ATOM 2653 N N . PRO B 1 168 ? 18.625 -19.031 -1.155 1 59.09 168 PRO B N 1
ATOM 2654 C CA . PRO B 1 168 ? 18.969 -17.953 -2.096 1 59.09 168 PRO B CA 1
ATOM 2655 C C . PRO B 1 168 ? 19.969 -18.406 -3.156 1 59.09 168 PRO B C 1
ATOM 2657 O O . PRO B 1 168 ? 20.875 -19.188 -2.857 1 59.09 168 PRO B O 1
ATOM 2660 N N . THR B 1 169 ? 19.531 -18.578 -4.52 1 54.34 169 THR B N 1
ATOM 2661 C CA . THR B 1 169 ? 20.344 -19.094 -5.625 1 54.34 169 THR B CA 1
ATOM 2662 C C . THR B 1 169 ? 21.625 -18.281 -5.781 1 54.34 169 THR B C 1
ATOM 2664 O O . THR B 1 169 ? 21.578 -17.047 -5.848 1 54.34 169 THR B O 1
ATOM 2667 N N . VAL B 1 170 ? 22.719 -18.844 -5.438 1 50.28 170 VAL B N 1
ATOM 2668 C CA . VAL B 1 170 ? 23.984 -18.328 -5.934 1 50.28 170 VAL B CA 1
ATOM 2669 C C . VAL B 1 170 ? 24.078 -18.578 -7.441 1 50.28 170 VAL B C 1
ATOM 2671 O O . VAL B 1 170 ? 23.859 -19.688 -7.914 1 50.28 170 VAL B O 1
ATOM 2674 N N . PRO B 1 171 ? 23.75 -17.531 -8.25 1 43.12 171 PRO B N 1
ATOM 2675 C CA . PRO B 1 171 ? 23.938 -17.938 -9.648 1 43.12 171 PRO B CA 1
ATOM 2676 C C . PRO B 1 171 ? 25.25 -18.672 -9.883 1 43.12 171 PRO B C 1
ATOM 2678 O O . PRO B 1 171 ? 26.281 -18.312 -9.312 1 43.12 171 PRO B O 1
ATOM 2681 N N . SER B 1 172 ? 25.156 -19.953 -10.023 1 36.78 172 SER B N 1
ATOM 2682 C CA . SER B 1 172 ? 26.359 -20.625 -10.5 1 36.78 172 SER B CA 1
ATOM 2683 C C . SER B 1 172 ? 26.859 -20.016 -11.805 1 36.78 172 SER B C 1
ATOM 2685 O O . SER B 1 172 ? 26.156 -20.047 -12.812 1 36.78 172 SER B O 1
ATOM 2687 N N . TYR B 1 173 ? 27.578 -18.938 -11.734 1 32.84 173 TYR B N 1
ATOM 2688 C CA . TYR B 1 173 ? 28.375 -18.734 -12.945 1 32.84 173 TYR B CA 1
ATOM 2689 C C . TYR B 1 173 ? 29.453 -19.812 -13.078 1 32.84 173 TYR B C 1
ATOM 2691 O O . TYR B 1 173 ? 29.969 -20.297 -12.078 1 32.84 173 TYR B O 1
#

InterPro domains:
  IPR000223 Peptidase S26A, signal peptidase I [PR00727] (27-43)
  IPR000223 Peptidase S26A, signal peptidase I [PR00727] (92-104)
  IPR000223 Peptidase S26A, signal peptidase I [PR00727] (115-134)
  IPR019533 Peptidase S26 [PF10502] (8-107)
  IPR019533 Peptidase S26 [PF10502] (110-153)
  IPR019533 Peptidase S26 [cd06530] (30-148)
  IPR036286 LexA/Signal peptidase-like superfamily [SSF51306] (30-161)
  IPR037730 Mitochondrial inner membrane protease subunit 2 [PTHR46041] (3-168)

Radius of gyration: 24.19 Å; Cα contacts (8 Å, |Δi|>4): 727; chains: 2; bounding box: 77×70×46 Å

Secondary structure (DSSP, 8-state):
--HHHHHHHHHHHHHHHHHHHHHHHHHTEEEEE--SSTTTTTSS-SB-TTT-SB--SSPPEEEEE-THHHH----TT-EEEEE-SS-TT-EEEEEEEE-TT-EEEETTTTEEEEPPTTEEEEE-SSTTS--SHHHH--EEGGGEEEEEEEEEESGGG-EEPP-----------/--HHHHHHHHHHHHHHHHHHHHHHHHHTEEEEE--SSTTTTTSS-SB-TTT-SB--SSPPEEEEE-THHHHT---TT-EEEEE-SS-TT-EEEEEEEE-TT-EEEETTTTEEEEPPTTEEEEE-SSTTS--SHHHH--EEGGGEEEEEEEEEESGGG-EEPP-----------

Nearest PDB structures (foldseek):
  1t7d-assembly1_B  TM=7.685E-01  e=5.699E-07  Escherichia coli
  3iiq-assembly2_A  TM=7.432E-01  e=6.378E-07  Escherichia coli K-12
  3s04-assembly3_B-2  TM=7.773E-01  e=1.402E-06  Escherichia coli K-12
  4n31-assembly1_B  TM=7.189E-01  e=8.940E-07  Streptococcus pyogenes
  1kn9-assembly2_B  TM=6.934E-01  e=6.410E-06  Escherichia coli K-12